Protein AF-A0A349BPJ2-F1 (afdb_monomer_lite)

Secondary structure (DSSP, 8-state):
---------HHHHHHHHHS---SPPPPPSSGGGGGGGGG----------EEEEEEEEE--SS--TTTTT--EEEEEEEEEE---SSS-GGGS-TTTTEEEEEEESS--SS-----EEEEHHHHHHHHHHHTT----S-HHHHGGG-S-EEEEE-TTT--SEEEEEEEETTS-EEEEEEEGGG--

Radius of gyration: 18.86 Å; chains: 1; bounding box: 36×47×58 Å

Foldseek 3Di:
DDDDDDDDDPVQVVVCVVVVDDAFAFDALDPVCVVSCPPGDDDFDFDAWDWDWAWAWAQDPDDDPVRRPWTWTKIKIQFTADCGPVDHRVVADGLLFWAKKFKDQDDPVPDGDTDDIGGSQNQLVVQCVVVVHDDPDDPRVSCVPGRIGIDTGTPVRHDQWMWMWTATRRGHIDIDIDGPVRYD

Sequence (184 aa):
TIYVFLKVPISVLYRLIEKKEKGAFKQPVSEGDVNEVIDAVGFDFISQPVVKADYIRIKPEKVDLLNHKQRDYVIRIREFKSDTLLSNPEDFQNFETLSMVLVDYDFDGKVFDMDQVFWAEDLITVELKRKGVSSNARLEERVKDCEHLEIRIPEDRATDNMMVIFIDKYGNEKKQVIKKKDFR

pLDDT: mean 80.51, std 14.45, range [43.03, 96.0]

Structure (mmCIF, N/CA/C/O backbone):
data_AF-A0A349BPJ2-F1
#
_entry.id   AF-A0A349BPJ2-F1
#
loop_
_atom_site.group_PDB
_atom_site.id
_atom_site.type_symbol
_atom_site.label_atom_id
_atom_site.label_alt_id
_atom_site.label_comp_id
_atom_site.label_asym_id
_atom_site.label_entity_id
_atom_site.label_seq_id
_atom_site.pdbx_PDB_ins_code
_atom_site.Cartn_x
_atom_site.Cartn_y
_atom_site.Cartn_z
_atom_site.occupancy
_atom_site.B_iso_or_equiv
_atom_site.auth_seq_id
_atom_site.auth_comp_id
_atom_site.auth_asym_id
_atom_site.auth_atom_id
_atom_site.pdbx_PDB_model_num
ATOM 1 N N . THR A 1 1 ? 10.557 -31.144 -29.944 1.00 48.66 1 THR A N 1
ATOM 2 C CA . THR A 1 1 ? 10.707 -29.693 -29.717 1.00 48.66 1 THR A CA 1
ATOM 3 C C . THR A 1 1 ? 9.353 -29.043 -29.858 1.00 48.66 1 THR A C 1
ATOM 5 O O . THR A 1 1 ? 8.728 -29.227 -30.894 1.00 48.66 1 THR A O 1
ATOM 8 N N . ILE A 1 2 ? 8.862 -28.380 -28.812 1.00 43.03 2 ILE A N 1
ATOM 9 C CA . ILE A 1 2 ? 7.570 -27.684 -28.844 1.00 43.03 2 ILE A CA 1
ATOM 10 C C . ILE A 1 2 ? 7.850 -26.248 -29.281 1.00 43.03 2 ILE A C 1
ATOM 12 O O . ILE A 1 2 ? 8.611 -25.545 -28.623 1.00 43.03 2 ILE A O 1
ATOM 16 N N . TYR A 1 3 ? 7.269 -25.840 -30.406 1.00 44.09 3 TYR A N 1
ATOM 17 C CA . TYR A 1 3 ? 7.319 -24.462 -30.884 1.00 44.09 3 TYR A CA 1
ATOM 18 C C . TYR A 1 3 ? 6.003 -23.779 -30.523 1.00 44.09 3 TYR A C 1
ATOM 20 O O . TYR A 1 3 ? 4.934 -24.287 -30.858 1.00 44.09 3 TYR A O 1
ATOM 28 N N . VAL A 1 4 ? 6.082 -22.630 -29.856 1.00 51.16 4 VAL A N 1
ATOM 29 C CA . VAL A 1 4 ? 4.926 -21.772 -29.576 1.00 51.16 4 VAL A CA 1
ATOM 30 C C . VAL A 1 4 ? 5.090 -20.497 -30.395 1.00 51.16 4 VAL A C 1
ATOM 32 O O . VAL A 1 4 ? 6.083 -19.789 -30.252 1.00 51.16 4 VAL A O 1
ATOM 35 N N . PHE A 1 5 ? 4.128 -20.215 -31.273 1.00 51.16 5 PHE A N 1
ATOM 36 C CA . PHE A 1 5 ? 4.072 -18.958 -32.017 1.00 51.16 5 PHE A CA 1
ATOM 37 C C . PHE A 1 5 ? 3.240 -17.942 -31.234 1.00 51.16 5 PHE A C 1
ATOM 39 O O . PHE A 1 5 ? 2.028 -18.108 -31.097 1.00 51.16 5 PHE A O 1
ATOM 46 N N . LEU A 1 6 ? 3.883 -16.878 -30.749 1.00 58.28 6 LEU A N 1
ATOM 47 C CA . LEU A 1 6 ? 3.198 -15.759 -30.110 1.00 58.28 6 LEU A CA 1
ATOM 48 C C . LEU A 1 6 ? 2.753 -14.760 -31.187 1.00 58.28 6 LEU A C 1
ATOM 50 O O . LEU A 1 6 ? 3.580 -14.138 -31.854 1.00 58.28 6 LEU A O 1
ATOM 54 N N . LYS A 1 7 ? 1.440 -14.614 -31.384 1.00 66.94 7 LYS A N 1
ATOM 55 C CA . LYS A 1 7 ? 0.881 -13.596 -32.283 1.00 66.94 7 LYS A CA 1
ATOM 56 C C . LYS A 1 7 ? 0.752 -12.276 -31.527 1.00 66.94 7 LYS A C 1
ATOM 58 O O . LYS A 1 7 ? -0.234 -12.065 -30.830 1.00 66.94 7 LYS A O 1
ATOM 63 N N . VAL A 1 8 ? 1.741 -11.399 -31.677 1.00 67.94 8 VAL A N 1
ATOM 64 C CA . VAL A 1 8 ? 1.707 -10.034 -31.130 1.00 67.94 8 VAL A CA 1
ATOM 65 C C . VAL A 1 8 ? 1.274 -9.059 -32.234 1.00 67.94 8 VAL A C 1
ATOM 67 O O . VAL A 1 8 ? 1.841 -9.114 -33.329 1.00 67.94 8 VAL A O 1
ATOM 70 N N . PRO A 1 9 ? 0.283 -8.174 -32.003 1.00 75.50 9 PRO A N 1
ATOM 71 C CA . PRO A 1 9 ? -0.098 -7.153 -32.973 1.00 75.50 9 PRO A CA 1
ATOM 72 C C . PRO A 1 9 ? 1.078 -6.242 -33.341 1.00 75.50 9 PRO A C 1
ATOM 74 O O . PRO A 1 9 ? 1.819 -5.774 -32.479 1.00 75.50 9 PRO A O 1
ATOM 77 N N . ILE A 1 10 ? 1.213 -5.933 -34.629 1.00 69.94 10 ILE A N 1
ATOM 78 C CA . ILE A 1 10 ? 2.303 -5.104 -35.162 1.00 69.94 10 ILE A CA 1
ATOM 79 C C . ILE A 1 10 ? 2.366 -3.704 -34.523 1.00 69.94 10 ILE A C 1
ATOM 81 O O . ILE A 1 10 ? 3.455 -3.178 -34.310 1.00 69.94 10 ILE A O 1
ATOM 85 N N . SER A 1 11 ? 1.224 -3.121 -34.151 1.00 60.03 11 SER A N 1
ATOM 86 C CA . SER A 1 11 ? 1.163 -1.823 -33.462 1.00 60.03 11 SER A CA 1
ATOM 87 C C . SER A 1 11 ? 1.882 -1.822 -32.107 1.00 60.03 11 SER A C 1
ATOM 89 O O . SER A 1 11 ? 2.483 -0.817 -31.735 1.00 60.03 11 SER A O 1
ATOM 91 N N . VAL A 1 12 ? 1.865 -2.952 -31.392 1.00 61.38 12 VAL A N 1
ATOM 92 C CA . VAL A 1 12 ? 2.568 -3.128 -30.112 1.00 61.38 12 VAL A CA 1
ATOM 93 C C . VAL A 1 12 ? 4.077 -3.206 -30.347 1.00 61.38 12 VAL A C 1
ATOM 95 O O . VAL A 1 12 ? 4.846 -2.552 -29.648 1.00 61.38 12 VAL A O 1
ATOM 98 N N . LEU A 1 13 ? 4.503 -3.948 -31.375 1.00 65.88 13 LEU A N 1
ATOM 99 C CA . LEU A 1 13 ? 5.918 -4.081 -31.732 1.00 65.88 13 LEU A CA 1
ATOM 100 C C . LEU A 1 13 ? 6.537 -2.743 -32.150 1.00 65.88 13 LEU A C 1
ATOM 102 O O . LEU A 1 13 ? 7.624 -2.411 -31.683 1.00 65.88 13 LEU A O 1
ATOM 106 N N . TYR A 1 14 ? 5.843 -1.950 -32.973 1.00 65.62 14 TYR A N 1
ATOM 107 C CA . TYR A 1 14 ? 6.337 -0.630 -33.375 1.00 65.62 14 TYR A CA 1
ATOM 108 C C . TYR A 1 14 ? 6.527 0.311 -32.182 1.00 65.62 14 TYR A C 1
ATOM 110 O O . TYR A 1 14 ? 7.583 0.927 -32.067 1.00 65.62 14 TYR A O 1
ATOM 118 N N . ARG A 1 15 ? 5.571 0.352 -31.244 1.00 57.53 15 ARG A N 1
ATOM 119 C CA . ARG A 1 15 ? 5.680 1.191 -30.038 1.00 57.53 15 ARG A CA 1
ATOM 120 C C . ARG A 1 15 ? 6.858 0.801 -29.140 1.00 57.53 15 ARG A C 1
ATOM 122 O O . ARG A 1 15 ? 7.550 1.685 -28.639 1.00 57.53 15 ARG A O 1
ATOM 129 N N . LEU A 1 16 ? 7.105 -0.500 -28.959 1.00 57.56 16 LEU A N 1
ATOM 130 C CA . LEU A 1 16 ? 8.250 -1.002 -28.185 1.00 57.56 16 LEU A CA 1
ATOM 131 C C . LEU A 1 16 ? 9.595 -0.628 -28.830 1.00 57.56 16 LEU A C 1
ATOM 133 O O . LEU A 1 16 ? 10.560 -0.323 -28.133 1.00 57.56 16 LEU A O 1
ATOM 137 N N . ILE A 1 17 ? 9.661 -0.634 -30.163 1.00 66.19 17 ILE A N 1
ATOM 138 C CA . ILE A 1 17 ? 10.868 -0.269 -30.916 1.00 66.19 17 ILE A CA 1
ATOM 139 C C . ILE A 1 17 ? 11.105 1.251 -30.877 1.00 66.19 17 ILE A C 1
ATOM 141 O O . ILE A 1 17 ? 12.247 1.684 -30.723 1.00 66.19 17 ILE A O 1
ATOM 145 N N . GLU A 1 18 ? 10.048 2.061 -30.989 1.00 62.19 18 GLU A N 1
ATOM 146 C CA . GLU A 1 18 ? 10.136 3.528 -31.019 1.00 62.19 18 GLU A CA 1
ATOM 147 C C . GLU A 1 18 ? 10.530 4.141 -29.673 1.00 62.19 18 GLU A C 1
ATOM 149 O O . GLU A 1 18 ? 11.383 5.030 -29.639 1.00 62.19 18 GLU A O 1
ATOM 154 N N . LYS A 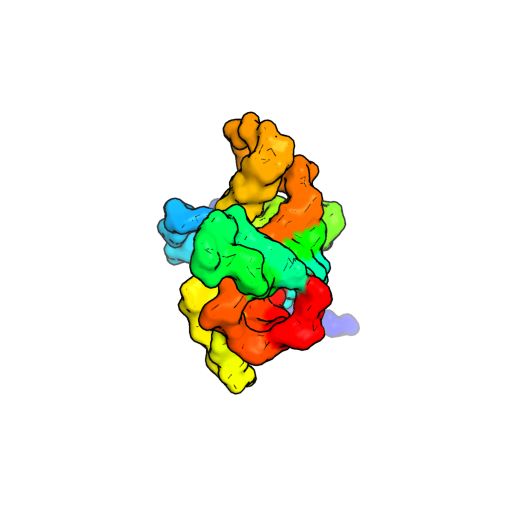1 19 ? 9.961 3.664 -28.558 1.00 55.97 19 LYS A N 1
ATOM 155 C CA . LYS A 1 19 ? 10.217 4.275 -27.244 1.00 55.97 19 LYS A CA 1
ATOM 156 C C . LYS A 1 19 ? 11.587 3.936 -26.647 1.00 55.97 19 LYS A C 1
ATOM 158 O O . LYS A 1 19 ? 11.970 4.562 -25.668 1.00 55.97 19 LYS A O 1
ATOM 163 N N . LYS A 1 20 ? 12.351 2.992 -27.221 1.00 53.16 20 LYS A N 1
ATOM 164 C CA . LYS A 1 20 ? 13.666 2.501 -26.727 1.00 53.16 20 LYS A CA 1
ATOM 165 C C . LYS A 1 20 ? 13.695 2.014 -25.264 1.00 53.16 20 LYS A C 1
ATOM 167 O O . LYS A 1 20 ? 14.744 1.564 -24.803 1.00 53.16 20 LYS A O 1
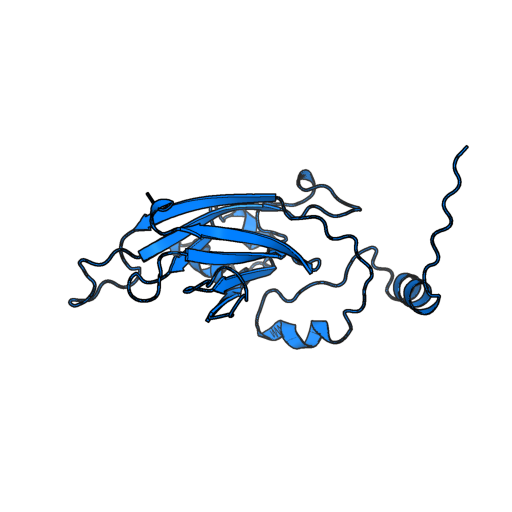ATOM 172 N N . GLU A 1 21 ? 12.576 2.054 -24.552 1.00 52.22 21 GLU A N 1
ATOM 173 C CA . GLU A 1 21 ? 12.407 1.549 -23.196 1.00 52.22 21 GLU A CA 1
ATOM 174 C C . GLU A 1 21 ? 11.956 0.088 -23.248 1.00 52.22 21 GLU A C 1
ATOM 176 O O . GLU A 1 21 ? 10.992 -0.276 -23.920 1.00 52.22 21 GLU A O 1
ATOM 181 N N . LYS A 1 22 ? 12.695 -0.774 -22.549 1.00 47.31 22 LYS A N 1
ATOM 182 C CA . LYS A 1 22 ? 12.346 -2.183 -22.374 1.00 47.31 22 LYS A CA 1
ATOM 183 C C . LYS A 1 22 ? 11.487 -2.294 -21.115 1.00 47.31 22 LYS A C 1
ATOM 185 O O . LYS A 1 22 ? 12.046 -2.354 -20.027 1.00 47.31 22 LYS A O 1
ATOM 190 N N . GLY A 1 23 ? 10.162 -2.294 -21.240 1.00 51.62 23 GLY A N 1
ATOM 191 C CA . GLY A 1 23 ? 9.276 -2.553 -20.099 1.00 51.62 23 GLY A CA 1
ATOM 192 C C . GLY A 1 23 ? 7.895 -1.913 -20.204 1.00 51.62 23 GLY A C 1
ATOM 193 O O . GLY A 1 23 ? 7.643 -1.100 -21.092 1.00 51.62 23 GLY A O 1
ATOM 194 N N . ALA A 1 24 ? 7.004 -2.318 -19.296 1.00 53.56 24 ALA A N 1
ATOM 195 C CA . ALA A 1 24 ? 5.682 -1.730 -19.121 1.00 53.56 24 ALA A CA 1
ATOM 196 C C . ALA A 1 24 ? 5.759 -0.237 -18.767 1.00 53.56 24 ALA A C 1
ATOM 198 O O . ALA A 1 24 ? 6.679 0.210 -18.078 1.00 53.56 24 ALA A O 1
ATOM 199 N N . PHE A 1 25 ? 4.787 0.531 -19.265 1.00 61.00 25 PHE A N 1
ATOM 200 C CA . PHE A 1 25 ? 4.678 1.967 -19.009 1.00 61.00 25 PHE A CA 1
ATOM 201 C C . PHE A 1 25 ? 4.458 2.254 -17.526 1.00 61.00 25 PHE A C 1
ATOM 203 O O . PHE A 1 25 ? 3.721 1.529 -16.857 1.00 61.00 25 PHE A O 1
ATOM 210 N N . LYS A 1 26 ? 5.103 3.317 -17.029 1.00 62.56 26 LYS A N 1
ATOM 211 C CA . LYS A 1 26 ? 5.116 3.635 -15.603 1.00 62.56 26 LYS A CA 1
ATOM 212 C C . LYS A 1 26 ? 3.746 4.122 -15.121 1.00 62.56 26 LYS A C 1
ATOM 214 O O . LYS A 1 26 ? 3.173 5.033 -15.707 1.00 62.56 26 LYS A O 1
ATOM 219 N N . GLN A 1 27 ? 3.246 3.522 -14.048 1.00 71.00 27 GLN A N 1
ATOM 220 C CA . GLN A 1 27 ? 2.077 3.986 -13.307 1.00 71.00 27 GLN A CA 1
ATOM 221 C C . GLN A 1 27 ? 2.415 5.265 -12.532 1.00 71.00 27 GLN A C 1
ATOM 223 O O . GLN A 1 27 ? 3.559 5.416 -12.080 1.00 71.00 27 GLN A O 1
ATOM 228 N N . PRO A 1 28 ? 1.434 6.164 -12.345 1.00 76.12 28 PRO A N 1
ATOM 229 C CA . PRO A 1 28 ? 1.654 7.422 -11.653 1.00 76.12 28 PRO A CA 1
ATOM 230 C C . PRO A 1 28 ? 1.980 7.142 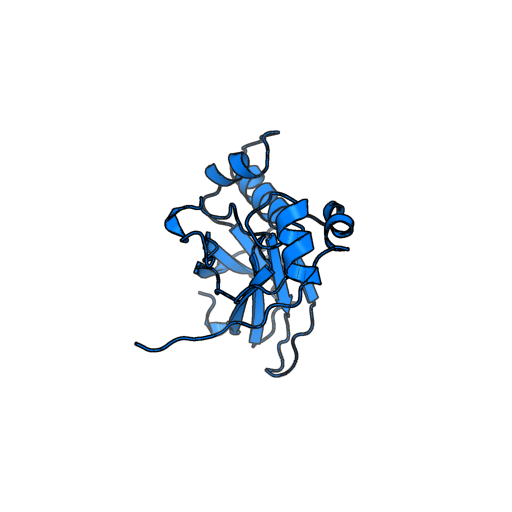-10.188 1.00 76.12 28 PRO A C 1
ATOM 232 O O . PRO A 1 28 ? 1.458 6.201 -9.587 1.00 76.12 28 PRO A O 1
ATOM 235 N N . VAL A 1 29 ? 2.863 7.944 -9.604 1.00 77.00 29 VAL A N 1
ATOM 236 C CA . VAL A 1 29 ? 3.241 7.810 -8.187 1.00 77.00 29 VAL A CA 1
ATOM 237 C C . VAL A 1 29 ? 2.773 8.983 -7.337 1.00 77.00 29 VAL A C 1
ATOM 239 O O . VAL A 1 29 ? 2.906 8.936 -6.114 1.00 77.00 29 VAL A O 1
ATOM 242 N N . SER A 1 30 ? 2.183 9.986 -7.988 1.00 79.81 30 SER A N 1
ATOM 243 C CA . SER A 1 30 ? 1.524 11.145 -7.403 1.00 79.81 30 SER A CA 1
ATOM 244 C C . SER A 1 30 ? 0.301 11.554 -8.243 1.00 79.81 30 SER A C 1
ATOM 246 O O . SER A 1 30 ? 0.170 11.174 -9.410 1.00 79.81 30 SER A O 1
ATOM 248 N N . GLU A 1 31 ? -0.587 12.375 -7.674 1.00 75.50 31 GLU A N 1
ATOM 249 C CA . GLU A 1 31 ? -1.760 12.922 -8.379 1.00 75.50 31 GLU A CA 1
ATOM 250 C C . GLU A 1 31 ? -1.376 13.824 -9.572 1.00 75.50 31 GLU A C 1
ATOM 252 O O . GLU A 1 31 ? -2.098 13.894 -10.567 1.00 75.50 31 GLU A O 1
ATOM 257 N N . GLY A 1 32 ? -0.216 14.487 -9.516 1.00 73.81 32 GLY A N 1
ATOM 258 C CA . GLY A 1 32 ? 0.276 15.335 -10.607 1.00 73.81 32 GLY A CA 1
ATOM 259 C C . GLY A 1 32 ? 0.675 14.553 -11.864 1.00 73.81 32 GLY A C 1
ATOM 260 O O . GLY A 1 32 ? 0.634 15.104 -12.966 1.00 73.81 32 GLY A O 1
ATOM 261 N N . ASP A 1 33 ? 0.984 13.264 -11.711 1.00 71.62 33 ASP A N 1
ATOM 262 C CA . ASP A 1 33 ? 1.509 12.403 -12.778 1.00 71.62 33 ASP A CA 1
ATOM 263 C C . ASP A 1 33 ? 0.399 11.711 -13.587 1.00 71.62 33 ASP A C 1
ATOM 265 O O . ASP A 1 33 ? 0.672 10.948 -14.512 1.00 71.62 33 ASP A O 1
ATOM 269 N N . VAL A 1 34 ? -0.878 11.973 -13.280 1.00 63.84 34 VAL A N 1
ATOM 270 C CA . VAL A 1 34 ? -2.030 11.310 -13.927 1.00 63.84 34 VAL A CA 1
ATOM 271 C C . VAL A 1 34 ? -2.028 11.497 -15.451 1.00 63.84 34 VAL A C 1
ATOM 273 O O . VAL A 1 34 ? -2.433 10.601 -16.193 1.00 63.84 34 VAL A O 1
ATOM 276 N N . ASN A 1 35 ? -1.519 12.629 -15.944 1.00 59.97 35 ASN A N 1
ATOM 277 C CA . ASN A 1 35 ? -1.445 12.907 -17.380 1.00 59.97 35 ASN A CA 1
ATOM 278 C C . ASN A 1 35 ? -0.389 12.065 -18.120 1.00 59.97 35 ASN A C 1
ATOM 280 O O . ASN A 1 35 ? -0.472 11.941 -19.342 1.00 59.97 35 ASN A O 1
ATOM 284 N N . GLU A 1 36 ? 0.568 11.450 -17.416 1.00 61.53 36 GLU A N 1
ATOM 285 C CA . GLU A 1 36 ? 1.573 10.566 -18.026 1.00 61.53 36 GLU A CA 1
ATOM 286 C C . GLU A 1 36 ? 0.976 9.209 -18.469 1.00 61.53 36 GLU A C 1
ATOM 288 O O . GLU A 1 36 ? 1.571 8.495 -19.276 1.00 61.53 36 GLU A O 1
ATOM 293 N N . VAL A 1 37 ? -0.241 8.876 -18.013 1.00 54.56 37 VAL A N 1
ATOM 294 C CA . VAL A 1 37 ? -0.904 7.568 -18.204 1.00 54.56 37 VAL A CA 1
ATOM 295 C C . VAL A 1 37 ? -1.705 7.462 -19.514 1.00 54.56 37 VAL A C 1
ATOM 297 O O . VAL A 1 37 ? -2.101 6.363 -19.905 1.00 54.56 37 VAL A O 1
ATOM 300 N N . ILE A 1 38 ? -1.914 8.566 -20.250 1.00 50.09 38 ILE A N 1
ATOM 301 C CA . ILE A 1 38 ? -2.742 8.621 -21.484 1.00 50.09 38 ILE A CA 1
ATOM 302 C C . ILE A 1 38 ? -2.294 7.613 -22.570 1.00 50.09 38 ILE A C 1
ATOM 304 O O . ILE A 1 38 ? -3.088 7.212 -23.421 1.00 50.09 38 ILE A O 1
ATOM 308 N N . ASP A 1 39 ? -1.048 7.144 -22.506 1.00 48.38 39 ASP A N 1
ATOM 309 C CA . ASP A 1 39 ? -0.421 6.247 -23.481 1.00 48.38 39 ASP A CA 1
ATOM 310 C C . ASP A 1 39 ? -0.370 4.756 -23.072 1.00 48.38 39 ASP A C 1
ATOM 312 O O . ASP A 1 39 ? 0.193 3.934 -23.810 1.00 48.38 39 ASP A O 1
ATOM 316 N N . ALA A 1 40 ? -0.934 4.381 -21.918 1.00 49.88 40 ALA A N 1
ATOM 317 C CA . ALA A 1 40 ? -0.794 3.054 -21.314 1.00 49.88 40 ALA A CA 1
ATOM 318 C C . ALA A 1 40 ? -1.645 1.972 -22.014 1.00 49.88 40 ALA A C 1
ATOM 320 O O . ALA A 1 40 ? -2.682 1.534 -21.525 1.00 49.88 40 ALA A O 1
ATOM 321 N N . VAL A 1 41 ? -1.184 1.495 -23.173 1.00 45.59 41 VAL A N 1
ATOM 322 C CA . VAL A 1 41 ? -1.649 0.230 -23.764 1.00 45.59 41 VAL A CA 1
ATOM 323 C C . VAL A 1 41 ? -0.439 -0.682 -23.932 1.00 45.59 41 VAL A C 1
ATOM 325 O O . VAL A 1 41 ? 0.320 -0.555 -24.893 1.00 45.59 41 VAL A O 1
ATOM 328 N N . GLY A 1 42 ? -0.244 -1.579 -22.967 1.00 48.78 42 GLY A N 1
ATOM 329 C CA . GLY A 1 42 ? 0.810 -2.590 -22.957 1.00 48.78 42 GLY A CA 1
ATOM 330 C C . GLY A 1 42 ? 0.224 -3.959 -22.630 1.00 48.78 42 GLY A C 1
ATOM 331 O O . GLY A 1 42 ? -0.652 -4.079 -21.780 1.00 48.78 42 GLY A O 1
ATOM 332 N N . PHE A 1 43 ? 0.678 -4.989 -23.340 1.00 49.97 43 PHE A N 1
ATOM 333 C CA . PHE A 1 43 ? 0.461 -6.375 -22.942 1.00 49.97 43 PHE A CA 1
ATOM 334 C C . PHE A 1 43 ? 1.606 -6.731 -22.002 1.00 49.97 43 PHE A C 1
ATOM 336 O O . PHE A 1 43 ? 2.708 -7.004 -22.478 1.00 49.97 43 PHE A O 1
ATOM 343 N N . ASP A 1 44 ? 1.365 -6.657 -20.697 1.00 49.72 44 ASP A N 1
ATOM 344 C CA . ASP A 1 44 ? 2.294 -7.196 -19.712 1.00 49.72 44 ASP A CA 1
ATOM 345 C C . ASP A 1 44 ? 1.657 -8.390 -19.009 1.00 49.72 44 ASP A C 1
ATOM 347 O O . ASP A 1 44 ? 0.444 -8.433 -18.773 1.00 49.72 44 ASP A O 1
ATOM 351 N N . PHE A 1 45 ? 2.471 -9.403 -18.742 1.00 55.75 45 PHE A N 1
ATOM 352 C CA . PHE A 1 45 ? 2.024 -10.536 -17.952 1.00 55.75 45 PHE A CA 1
ATOM 353 C C . PHE A 1 45 ? 1.994 -10.079 -16.496 1.00 55.75 45 PHE A C 1
ATOM 355 O O . PHE A 1 45 ? 3.010 -9.643 -15.967 1.00 55.75 45 PHE A O 1
ATOM 362 N N . ILE A 1 46 ? 0.821 -10.165 -15.868 1.00 63.22 46 ILE A N 1
ATOM 363 C CA . ILE A 1 46 ? 0.624 -9.681 -14.500 1.00 63.22 46 ILE A CA 1
ATOM 364 C C . ILE A 1 46 ? 1.427 -10.565 -13.540 1.00 63.22 46 ILE A C 1
ATOM 366 O O . ILE A 1 46 ? 1.077 -11.730 -13.327 1.00 63.22 46 ILE A O 1
ATOM 370 N N . SER A 1 47 ? 2.462 -9.994 -12.935 1.00 76.75 47 SER A N 1
ATOM 371 C CA . SER A 1 47 ? 3.286 -10.633 -11.909 1.00 76.75 47 SER A CA 1
ATOM 372 C C . SER A 1 47 ? 3.065 -9.924 -10.580 1.00 76.75 47 SER A C 1
ATOM 374 O O . SER A 1 47 ? 3.353 -8.743 -10.434 1.00 76.75 47 SER A O 1
ATOM 376 N N . GLN A 1 48 ? 2.497 -10.622 -9.595 1.00 87.12 48 GLN A N 1
ATOM 377 C CA . GLN A 1 48 ? 2.117 -9.976 -8.337 1.00 87.12 48 GLN A CA 1
ATOM 378 C C . GLN A 1 48 ? 3.357 -9.504 -7.562 1.00 87.12 48 GLN A C 1
ATOM 380 O O . GLN A 1 48 ? 4.240 -10.322 -7.294 1.00 87.12 48 GLN A O 1
ATOM 385 N N . PRO A 1 49 ? 3.404 -8.238 -7.110 1.00 91.12 49 PRO A N 1
ATOM 386 C CA . PRO A 1 49 ? 4.526 -7.749 -6.325 1.00 91.12 49 PRO A CA 1
ATOM 387 C C . PRO A 1 49 ? 4.658 -8.500 -4.993 1.00 91.12 49 PRO A C 1
ATOM 389 O O . PRO A 1 49 ? 3.683 -8.939 -4.364 1.00 91.12 49 PRO A O 1
ATOM 392 N N . VAL A 1 50 ? 5.891 -8.602 -4.507 1.00 92.88 50 VAL A N 1
ATOM 393 C CA . VAL A 1 50 ? 6.187 -9.133 -3.180 1.00 92.88 50 VAL A CA 1
ATOM 394 C C . VAL A 1 50 ? 5.832 -8.072 -2.149 1.00 92.88 50 VAL A C 1
ATOM 396 O O . VAL A 1 50 ? 6.466 -7.026 -2.067 1.00 92.88 50 VAL A O 1
ATOM 399 N N . VAL A 1 51 ? 4.817 -8.369 -1.337 1.00 94.69 51 VAL A N 1
ATOM 400 C CA . VAL A 1 51 ? 4.331 -7.485 -0.269 1.00 94.69 51 VAL A CA 1
ATOM 401 C C . VAL A 1 51 ? 4.344 -8.225 1.057 1.00 94.69 51 VAL A C 1
ATOM 403 O O . VAL A 1 51 ? 3.707 -9.279 1.166 1.00 94.69 51 VAL A O 1
ATOM 406 N N . LYS A 1 52 ? 5.028 -7.653 2.052 1.00 94.75 52 LYS A N 1
ATOM 407 C CA . LYS A 1 52 ? 4.984 -8.063 3.462 1.00 94.75 52 LYS A CA 1
ATOM 408 C C . LYS A 1 52 ? 4.434 -6.910 4.290 1.00 94.75 52 LYS A C 1
ATOM 410 O O . LYS A 1 52 ? 5.036 -5.837 4.325 1.00 94.75 52 LYS A O 1
ATOM 415 N N . ALA A 1 53 ? 3.317 -7.145 4.969 1.00 94.31 53 ALA A N 1
ATOM 416 C CA . ALA A 1 53 ? 2.669 -6.157 5.818 1.00 94.31 53 ALA A CA 1
ATOM 417 C C . ALA A 1 53 ? 2.278 -6.761 7.171 1.00 94.31 53 ALA A C 1
ATOM 419 O O . ALA A 1 53 ? 1.924 -7.938 7.245 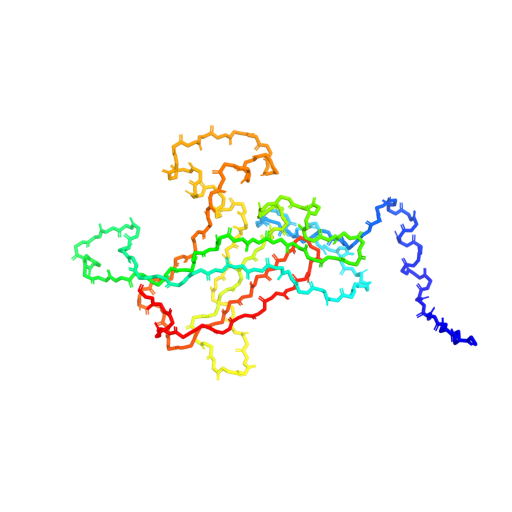1.00 94.31 53 ALA A O 1
ATOM 420 N N . ASP A 1 54 ? 2.329 -5.940 8.217 1.00 94.19 54 ASP A N 1
ATOM 421 C CA . ASP A 1 54 ? 1.713 -6.234 9.506 1.00 94.19 54 ASP A CA 1
ATOM 422 C C . ASP A 1 54 ? 0.440 -5.419 9.689 1.00 94.19 54 ASP A C 1
ATOM 424 O O . ASP A 1 54 ? 0.306 -4.306 9.178 1.00 94.19 54 ASP A O 1
ATOM 428 N N . TYR A 1 55 ? -0.443 -5.939 10.530 1.00 93.19 55 TYR A N 1
ATOM 429 C CA . TYR A 1 55 ? -1.709 -5.316 10.874 1.00 93.19 55 TYR A CA 1
ATOM 430 C C . TYR A 1 55 ? -1.717 -5.044 12.375 1.00 93.19 55 TYR A C 1
ATOM 432 O O . TYR A 1 55 ? -1.680 -5.977 13.181 1.00 93.19 55 TYR A O 1
ATOM 440 N N . ILE A 1 56 ? -1.714 -3.766 12.755 1.00 93.12 56 ILE A N 1
ATOM 441 C CA . ILE A 1 56 ? -1.595 -3.336 14.154 1.00 93.12 56 ILE A CA 1
ATOM 442 C C . ILE A 1 56 ? -2.655 -2.302 14.526 1.00 93.12 56 ILE A C 1
ATOM 444 O O . ILE A 1 56 ? -3.102 -1.527 13.680 1.00 93.12 56 ILE A O 1
ATOM 448 N N . ARG A 1 57 ? -3.022 -2.246 15.809 1.00 90.88 57 ARG A N 1
ATOM 449 C CA . ARG A 1 57 ? -3.909 -1.206 16.354 1.00 90.88 57 ARG A CA 1
ATOM 450 C C . ARG A 1 57 ? -3.138 -0.174 17.167 1.00 90.88 57 ARG A C 1
ATOM 452 O O . ARG A 1 57 ? -2.709 -0.438 18.296 1.00 90.88 57 ARG A O 1
ATOM 459 N N . ILE A 1 58 ? -3.021 1.040 16.639 1.00 89.19 58 ILE A N 1
ATOM 460 C CA . ILE A 1 58 ? -2.309 2.139 17.308 1.00 89.19 58 ILE A CA 1
ATOM 461 C C . ILE A 1 58 ? -3.218 3.338 17.557 1.00 89.19 58 ILE A C 1
ATOM 463 O O . ILE A 1 58 ? -4.341 3.405 17.073 1.00 89.19 58 ILE A O 1
ATOM 467 N N . LYS A 1 59 ? -2.757 4.272 18.393 1.00 85.50 59 LYS A N 1
ATOM 468 C CA . LYS A 1 59 ? -3.512 5.499 18.662 1.00 85.50 59 LYS A CA 1
ATOM 469 C C . LYS A 1 59 ? -3.609 6.361 17.392 1.00 85.50 59 LYS A C 1
ATOM 471 O O . LYS A 1 59 ? -2.658 6.339 16.597 1.00 85.50 59 LYS A O 1
ATOM 476 N N . PRO A 1 60 ? -4.693 7.146 17.254 1.00 82.06 60 PRO A N 1
ATOM 477 C CA . PRO A 1 60 ? -4.836 8.108 16.177 1.00 82.06 60 PRO A CA 1
ATOM 478 C C . PRO A 1 60 ? -3.634 9.038 16.075 1.00 82.06 60 PRO A C 1
ATOM 480 O O . PRO A 1 60 ? -3.035 9.404 17.088 1.00 82.06 60 PRO A O 1
ATOM 483 N N . GLU A 1 61 ? -3.279 9.418 14.849 1.00 75.88 61 GLU A N 1
ATOM 484 C CA . GLU A 1 61 ? -2.146 10.320 14.602 1.00 75.88 61 GLU A CA 1
ATOM 485 C C . GLU A 1 61 ? -2.379 11.698 15.239 1.00 75.88 61 GLU A C 1
ATOM 487 O O . GLU A 1 61 ? -1.486 12.265 15.868 1.00 75.88 61 GLU A O 1
ATOM 492 N N . LYS A 1 62 ? -3.611 12.208 15.137 1.00 77.94 62 LYS A N 1
ATOM 493 C CA . LYS A 1 62 ? -4.054 13.442 15.787 1.00 77.94 62 LYS A CA 1
ATOM 494 C C . LYS A 1 62 ? -5.034 13.095 16.895 1.00 77.94 62 LYS A C 1
ATOM 496 O O . LYS A 1 62 ? -6.204 12.820 16.634 1.00 77.94 62 LYS A O 1
ATOM 501 N N . VAL A 1 63 ? -4.540 13.092 18.129 1.00 77.00 63 VAL A N 1
ATOM 502 C CA . VAL A 1 63 ? -5.368 12.845 19.310 1.00 77.00 63 VAL A CA 1
ATOM 503 C C . VAL A 1 63 ? -6.086 14.133 19.712 1.00 77.00 63 VAL A C 1
ATOM 505 O O . VAL A 1 63 ? -5.449 15.137 20.012 1.00 77.00 63 VAL A O 1
ATOM 508 N N . ASP A 1 64 ? -7.408 14.071 19.744 1.00 77.31 64 ASP A N 1
ATOM 509 C CA . ASP A 1 64 ? -8.334 15.084 20.230 1.00 77.31 64 ASP A CA 1
ATOM 510 C C . ASP A 1 64 ? -9.168 14.516 21.399 1.00 77.31 64 ASP A C 1
ATOM 512 O O . ASP A 1 64 ? -9.208 13.306 21.657 1.00 77.31 64 ASP A O 1
ATOM 516 N N . LEU A 1 65 ? -9.871 15.389 22.118 1.00 73.69 65 LEU A N 1
ATOM 517 C CA . LEU A 1 65 ? -10.705 15.056 23.275 1.00 73.69 65 LEU A CA 1
ATOM 518 C C . LEU A 1 65 ? -11.764 13.989 22.951 1.00 73.69 65 LEU A C 1
ATOM 520 O O . LEU A 1 65 ? -12.135 13.212 23.830 1.00 73.69 65 LEU A O 1
ATOM 524 N N . LEU A 1 66 ? -12.218 13.905 21.699 1.00 73.38 66 LEU A N 1
ATOM 525 C CA . LEU A 1 66 ? -13.251 12.962 21.260 1.00 73.38 66 LEU A CA 1
ATOM 526 C C . LEU A 1 66 ? -12.700 11.596 20.815 1.00 73.38 66 LEU A C 1
ATOM 528 O O . LEU A 1 66 ? -13.401 10.597 20.949 1.00 73.38 66 LEU A O 1
ATOM 532 N N . ASN A 1 67 ? -11.448 11.520 20.348 1.00 73.56 67 ASN A N 1
ATOM 533 C CA . ASN A 1 67 ? -10.870 10.297 19.769 1.00 73.56 67 ASN A CA 1
ATOM 534 C C . ASN A 1 67 ? -9.769 9.654 20.639 1.00 73.56 67 ASN A C 1
ATOM 536 O O . ASN A 1 67 ? -9.211 8.624 20.274 1.00 73.56 67 ASN A O 1
ATOM 540 N N . HIS A 1 68 ? -9.484 10.201 21.826 1.00 72.50 68 HIS A N 1
ATOM 541 C CA . HIS A 1 68 ? -8.430 9.711 22.727 1.00 72.50 68 HIS A CA 1
ATOM 542 C C . HIS A 1 68 ? -8.545 8.232 23.147 1.00 72.50 68 HIS A C 1
ATOM 544 O O . HIS A 1 68 ? -7.555 7.643 23.590 1.00 72.50 68 HIS A O 1
ATOM 550 N N . LYS A 1 69 ? -9.742 7.636 23.041 1.00 76.00 69 LYS A N 1
ATOM 551 C CA . LYS A 1 69 ? -9.997 6.208 23.311 1.00 76.00 69 LYS A CA 1
ATOM 552 C C . LYS A 1 69 ? -9.997 5.334 22.059 1.00 76.00 69 LYS A C 1
ATOM 554 O O . LYS A 1 69 ? -9.952 4.115 22.208 1.00 76.00 69 LYS A O 1
ATOM 559 N N . GLN A 1 70 ? -10.068 5.935 20.875 1.00 83.56 70 GLN A N 1
ATOM 560 C CA . GLN A 1 70 ? -10.097 5.202 19.617 1.00 83.56 70 GLN A CA 1
ATOM 561 C C . GLN A 1 70 ? -8.715 4.630 19.298 1.00 83.56 70 GLN A C 1
ATOM 563 O O . GLN A 1 70 ? -7.686 5.100 19.802 1.00 83.56 70 GLN A O 1
ATOM 568 N N . ARG A 1 71 ? -8.694 3.579 18.482 1.00 84.75 71 ARG A N 1
ATOM 569 C CA . ARG A 1 71 ? -7.469 3.004 17.926 1.00 84.75 71 ARG A CA 1
ATOM 570 C C . ARG A 1 71 ? -7.643 2.726 16.448 1.00 84.75 71 ARG A C 1
ATOM 572 O O . ARG A 1 71 ? -8.395 1.817 16.086 1.00 84.75 71 ARG A O 1
ATOM 579 N N . ASP A 1 72 ? -6.863 3.444 15.657 1.00 90.19 72 ASP A N 1
ATOM 580 C CA . ASP A 1 72 ? -6.782 3.288 14.215 1.00 90.19 72 ASP A CA 1
ATOM 581 C C . ASP A 1 72 ? -6.235 1.906 13.855 1.00 90.19 72 ASP A C 1
ATOM 583 O O . ASP A 1 72 ? -5.334 1.358 14.510 1.00 90.19 72 ASP A O 1
ATOM 587 N N . TYR A 1 73 ? -6.787 1.362 12.779 1.00 91.50 73 TYR A N 1
ATOM 588 C CA . TYR A 1 73 ? -6.305 0.158 12.129 1.00 91.50 73 TYR A CA 1
ATOM 589 C C . TYR A 1 73 ? -5.171 0.559 11.197 1.00 91.50 73 TYR A C 1
ATOM 591 O O . TYR A 1 73 ? -5.360 1.354 10.279 1.00 91.50 73 TYR A O 1
ATOM 599 N N . VAL A 1 74 ? -3.971 0.048 11.451 1.00 93.12 74 VAL A N 1
ATOM 600 C CA . VAL A 1 74 ? -2.782 0.450 10.703 1.00 93.12 74 VAL A CA 1
ATOM 601 C C . VAL A 1 74 ? -2.190 -0.736 9.976 1.00 93.12 74 VAL A C 1
ATOM 603 O O . VAL A 1 74 ? -1.826 -1.746 10.581 1.00 93.12 74 VAL A O 1
ATOM 606 N N . ILE A 1 75 ? -2.100 -0.585 8.659 1.00 94.56 75 ILE A N 1
ATOM 607 C CA . ILE A 1 75 ? -1.426 -1.515 7.766 1.00 94.56 75 ILE A CA 1
ATOM 608 C C . ILE A 1 75 ? 0.004 -1.012 7.624 1.00 94.56 75 ILE A C 1
ATOM 610 O O . ILE A 1 75 ? 0.262 0.013 6.992 1.00 94.56 75 ILE A O 1
ATOM 614 N N . ARG A 1 76 ? 0.938 -1.721 8.254 1.00 94.81 76 ARG A N 1
ATOM 615 C CA . ARG A 1 76 ? 2.362 -1.408 8.196 1.00 94.81 76 ARG A CA 1
ATOM 616 C C . ARG A 1 76 ? 3.022 -2.252 7.122 1.00 94.81 76 ARG A C 1
ATOM 618 O O . ARG A 1 76 ? 3.269 -3.436 7.331 1.00 94.81 76 ARG A O 1
ATOM 625 N N . ILE A 1 77 ? 3.355 -1.643 5.996 1.00 96.00 77 ILE A N 1
ATOM 626 C CA . ILE A 1 77 ? 4.087 -2.292 4.912 1.00 96.00 77 ILE A CA 1
ATOM 627 C C . ILE A 1 77 ? 5.568 -2.325 5.298 1.00 96.00 77 ILE A C 1
ATOM 629 O O . ILE A 1 77 ? 6.197 -1.278 5.432 1.00 96.00 77 ILE A O 1
ATOM 633 N N . ARG A 1 78 ? 6.122 -3.524 5.497 1.00 94.06 78 ARG A N 1
ATOM 634 C CA . ARG A 1 78 ? 7.553 -3.733 5.771 1.00 94.06 78 ARG A CA 1
ATOM 635 C C . ARG A 1 78 ? 8.362 -3.888 4.500 1.00 94.06 78 ARG A C 1
ATOM 637 O O . ARG A 1 78 ? 9.495 -3.433 4.434 1.00 94.06 78 ARG A O 1
ATOM 644 N N . GLU A 1 79 ? 7.800 -4.585 3.519 1.00 94.44 79 GLU A N 1
ATOM 645 C CA . GLU A 1 79 ? 8.480 -4.837 2.257 1.00 94.44 79 GLU A CA 1
ATOM 646 C C . GLU A 1 79 ? 7.504 -4.724 1.093 1.00 94.44 79 GLU A C 1
ATOM 648 O O . GLU A 1 79 ? 6.422 -5.316 1.141 1.00 94.44 79 GLU A O 1
ATOM 653 N N . PHE A 1 80 ? 7.900 -3.981 0.063 1.00 95.12 80 PHE A N 1
ATOM 654 C CA . PHE A 1 80 ? 7.227 -3.917 -1.227 1.00 95.12 80 PHE A CA 1
ATOM 655 C C . PHE A 1 80 ? 8.263 -3.922 -2.349 1.00 95.12 80 PHE A C 1
ATOM 657 O O . PHE A 1 80 ? 9.084 -3.005 -2.427 1.00 95.12 80 PHE A O 1
ATOM 664 N N . LYS A 1 81 ? 8.213 -4.928 -3.222 1.00 92.81 81 LYS A N 1
ATOM 665 C CA . LYS A 1 81 ? 9.088 -5.046 -4.394 1.00 92.81 81 LYS A CA 1
ATOM 666 C C . LYS A 1 81 ? 8.318 -5.626 -5.572 1.00 92.81 81 LYS A C 1
ATOM 668 O O . LYS A 1 81 ? 7.678 -6.668 -5.424 1.00 92.81 81 LYS A O 1
ATOM 673 N N . SER A 1 82 ? 8.401 -4.979 -6.729 1.00 88.19 82 SER A N 1
ATOM 674 C CA . SER A 1 82 ? 7.886 -5.529 -7.982 1.00 88.19 82 SER A CA 1
ATOM 675 C C . SER A 1 82 ? 8.555 -6.841 -8.344 1.00 88.19 82 SER A C 1
ATOM 677 O O . SER A 1 82 ? 9.765 -6.992 -8.205 1.00 88.19 82 SER A O 1
ATOM 679 N N . ASP A 1 83 ? 7.752 -7.758 -8.858 1.00 84.69 83 ASP A N 1
ATOM 680 C CA . ASP A 1 83 ? 8.219 -8.926 -9.586 1.00 84.69 83 ASP A CA 1
ATOM 681 C C . ASP A 1 83 ? 7.800 -8.708 -11.037 1.00 84.69 83 ASP A C 1
ATOM 683 O O . ASP A 1 83 ? 6.614 -8.541 -11.306 1.00 84.69 83 ASP A O 1
ATOM 687 N N . THR A 1 84 ? 8.746 -8.603 -11.964 1.00 78.69 84 THR A N 1
ATOM 688 C CA . THR A 1 84 ? 8.447 -8.337 -13.380 1.00 78.69 84 THR A CA 1
ATOM 689 C C . THR A 1 84 ? 9.042 -9.446 -14.233 1.00 78.69 84 THR A C 1
ATOM 691 O O . THR A 1 84 ? 9.962 -10.139 -13.817 1.00 78.69 84 THR A O 1
ATOM 694 N N . LEU A 1 85 ? 8.580 -9.602 -15.474 1.00 70.81 85 LEU A N 1
ATOM 695 C CA . LEU A 1 85 ? 9.135 -10.630 -16.364 1.00 70.81 85 LEU A CA 1
ATOM 696 C C . LEU A 1 85 ? 10.642 -10.499 -16.623 1.00 70.81 85 LEU A C 1
ATOM 698 O O . LEU A 1 85 ? 11.299 -11.490 -16.939 1.00 70.81 85 LEU A O 1
ATOM 702 N N . LEU A 1 86 ? 11.162 -9.270 -16.583 1.00 69.88 86 LEU A N 1
ATOM 703 C CA . LEU A 1 86 ? 12.544 -8.959 -16.949 1.00 69.88 86 LEU A CA 1
ATOM 704 C C . LEU A 1 86 ? 13.466 -8.794 -15.739 1.00 69.88 86 LEU A C 1
ATOM 706 O O . LEU A 1 86 ? 14.677 -8.943 -15.897 1.00 69.88 86 LEU A O 1
ATOM 710 N N . SER A 1 87 ? 12.900 -8.496 -14.571 1.00 76.75 87 SER A N 1
ATOM 711 C CA . SER A 1 87 ? 13.636 -8.168 -13.352 1.00 76.75 87 SER A CA 1
ATOM 712 C C . SER A 1 87 ? 12.984 -8.826 -12.147 1.00 76.75 87 SER A C 1
ATOM 714 O O . SER A 1 87 ? 11.764 -8.750 -11.979 1.00 76.75 87 SER A O 1
ATOM 716 N N . ASN A 1 88 ? 13.812 -9.411 -11.287 1.00 81.19 88 ASN A N 1
ATOM 717 C CA . ASN A 1 88 ? 13.367 -10.049 -10.057 1.00 81.19 88 ASN A CA 1
ATOM 718 C C . ASN A 1 88 ? 13.193 -9.007 -8.940 1.00 81.19 88 ASN A C 1
ATOM 720 O O . ASN A 1 88 ? 13.826 -7.950 -8.971 1.00 81.19 88 ASN A O 1
ATOM 724 N N . PRO A 1 89 ? 12.436 -9.327 -7.876 1.00 81.88 89 PRO A N 1
ATOM 725 C CA . PRO A 1 89 ? 12.298 -8.450 -6.712 1.00 81.88 89 PRO A CA 1
ATOM 726 C C . PRO A 1 89 ? 13.627 -8.027 -6.071 1.00 81.88 89 PRO A C 1
ATOM 728 O O . PRO A 1 89 ? 13.717 -6.943 -5.503 1.00 81.88 89 PRO A O 1
ATOM 731 N N . GLU A 1 90 ? 14.661 -8.868 -6.145 1.00 84.62 90 GLU A N 1
ATOM 732 C CA . GLU A 1 90 ? 15.990 -8.585 -5.582 1.00 84.62 90 GLU A CA 1
ATOM 733 C C . GLU A 1 90 ? 16.735 -7.457 -6.309 1.00 84.62 90 GLU A C 1
ATOM 735 O O . GLU A 1 90 ? 17.614 -6.836 -5.713 1.00 84.62 90 GLU A O 1
ATOM 740 N N . ASP A 1 91 ? 16.349 -7.157 -7.552 1.00 84.75 91 ASP A N 1
ATOM 741 C CA . ASP A 1 91 ? 16.944 -6.085 -8.353 1.00 84.75 91 ASP A CA 1
ATOM 742 C C . ASP A 1 91 ? 16.467 -4.692 -7.903 1.00 84.75 91 ASP A C 1
ATOM 744 O O . ASP A 1 91 ? 17.076 -3.681 -8.256 1.00 84.75 91 ASP A O 1
ATOM 748 N N . PHE A 1 92 ? 15.389 -4.634 -7.113 1.00 86.38 92 PHE A N 1
ATOM 749 C CA . PHE A 1 92 ? 14.760 -3.398 -6.664 1.00 86.38 92 PHE A CA 1
ATOM 750 C C . PHE A 1 92 ? 15.018 -3.121 -5.185 1.00 86.38 92 PHE A C 1
ATOM 752 O O . PHE A 1 92 ? 14.998 -4.012 -4.324 1.00 86.38 92 PHE A O 1
ATOM 759 N N . GLN A 1 93 ? 15.182 -1.840 -4.859 1.00 89.06 93 GLN A N 1
ATOM 760 C CA . GLN A 1 93 ? 15.176 -1.406 -3.470 1.00 89.06 93 GLN A CA 1
ATOM 761 C C . GLN A 1 93 ? 13.758 -1.496 -2.896 1.00 89.06 93 GLN A C 1
ATOM 763 O O . GLN A 1 93 ? 12.752 -1.457 -3.608 1.00 89.06 93 GLN A O 1
ATOM 768 N N . ASN A 1 94 ? 13.672 -1.635 -1.574 1.00 91.62 94 ASN A N 1
ATOM 769 C CA . ASN A 1 94 ? 12.387 -1.727 -0.893 1.00 91.62 94 ASN A CA 1
ATOM 770 C C . ASN A 1 94 ? 11.555 -0.459 -1.137 1.00 91.62 94 ASN A C 1
ATOM 772 O O . ASN A 1 94 ? 12.112 0.619 -1.036 1.00 91.62 94 ASN A O 1
ATOM 776 N N . PHE A 1 95 ? 10.266 -0.584 -1.457 1.00 92.75 95 PHE A N 1
ATOM 777 C CA . PHE A 1 95 ? 9.315 0.486 -1.816 1.00 92.75 95 PHE A CA 1
ATOM 778 C C . PHE A 1 95 ? 9.647 1.337 -3.052 1.00 92.75 95 PHE A C 1
ATOM 780 O O . PHE A 1 95 ? 8.816 2.149 -3.450 1.00 92.75 95 PHE A O 1
ATOM 787 N N . GLU A 1 96 ? 10.796 1.147 -3.707 1.00 89.81 96 GLU A N 1
ATOM 788 C CA . GLU A 1 96 ? 11.195 1.920 -4.896 1.00 89.81 96 GLU A CA 1
ATOM 789 C C . GLU A 1 96 ? 10.150 1.838 -6.013 1.00 89.81 96 GLU A C 1
ATOM 791 O O . GLU A 1 96 ? 9.913 2.797 -6.752 1.00 89.81 96 GLU A O 1
ATOM 796 N N . THR A 1 97 ? 9.526 0.672 -6.125 1.00 90.75 97 THR A N 1
ATOM 797 C CA . THR A 1 97 ? 8.571 0.327 -7.171 1.00 90.75 97 THR A CA 1
ATOM 798 C C . THR A 1 97 ? 7.117 0.456 -6.733 1.00 90.75 97 THR A C 1
ATOM 800 O O . THR A 1 97 ? 6.231 0.241 -7.554 1.00 90.75 97 THR A O 1
ATOM 803 N N . LEU A 1 98 ? 6.841 0.842 -5.483 1.00 93.19 98 LEU A N 1
ATOM 804 C CA . LEU A 1 98 ? 5.475 1.126 -5.046 1.00 93.19 98 LEU A CA 1
ATOM 805 C C . LEU A 1 98 ? 4.962 2.370 -5.782 1.00 93.19 98 LEU A C 1
ATOM 807 O O . LEU A 1 98 ? 5.650 3.390 -5.835 1.00 93.19 98 LEU A O 1
ATOM 811 N N . SER A 1 99 ? 3.761 2.281 -6.350 1.00 91.81 99 SER A N 1
ATOM 812 C CA . SER A 1 99 ? 3.088 3.409 -7.000 1.00 91.81 99 SER A CA 1
ATOM 813 C C . SER A 1 99 ? 1.989 3.952 -6.095 1.00 91.81 99 SER A C 1
ATOM 815 O O . SER A 1 99 ? 2.045 5.105 -5.666 1.00 91.81 99 SER A O 1
ATOM 817 N N . MET A 1 100 ? 1.029 3.104 -5.736 1.00 94.06 100 MET A N 1
ATOM 818 C CA . MET A 1 100 ? -0.098 3.500 -4.902 1.00 94.06 100 MET A CA 1
ATOM 819 C C . MET A 1 100 ? -0.696 2.305 -4.166 1.00 94.06 100 MET A C 1
ATOM 821 O O . MET A 1 100 ? -0.483 1.144 -4.526 1.00 94.06 100 MET A O 1
ATOM 825 N N . VAL A 1 101 ? -1.474 2.604 -3.132 1.00 95.94 101 VAL A N 1
ATOM 826 C CA . VAL A 1 101 ? -2.291 1.629 -2.421 1.00 95.94 101 VAL A CA 1
ATOM 827 C C . VAL A 1 101 ? -3.732 2.108 -2.407 1.00 95.94 101 VAL A C 1
ATOM 829 O O . VAL A 1 101 ? -4.024 3.201 -1.925 1.00 95.94 101 VAL A O 1
ATOM 832 N N . LEU A 1 102 ? -4.625 1.284 -2.944 1.00 95.31 102 LEU A N 1
ATOM 833 C CA . LEU A 1 102 ? -6.062 1.533 -2.945 1.00 95.31 102 LEU A CA 1
ATOM 834 C C . LEU A 1 102 ? -6.694 0.801 -1.769 1.00 95.31 102 LEU A C 1
ATOM 836 O O . LEU A 1 102 ? -6.348 -0.355 -1.506 1.00 95.31 102 LEU A O 1
ATOM 840 N N . VAL A 1 103 ? -7.615 1.464 -1.081 1.00 95.44 103 VAL A N 1
ATOM 841 C CA . VAL A 1 103 ? -8.317 0.908 0.074 1.00 95.44 103 VAL A CA 1
ATOM 842 C C . VAL A 1 103 ? -9.822 1.049 -0.115 1.00 95.44 103 VAL A C 1
ATOM 844 O O . VAL A 1 103 ? -10.312 2.124 -0.453 1.00 95.44 103 VAL A O 1
ATOM 847 N N . ASP A 1 104 ? -10.508 -0.058 0.136 1.00 94.88 104 ASP A N 1
ATOM 848 C CA . ASP A 1 104 ? -11.953 -0.195 0.303 1.00 94.88 104 ASP A CA 1
ATOM 849 C C . ASP A 1 104 ? -12.203 -0.569 1.769 1.00 94.88 104 ASP A C 1
ATOM 851 O O . ASP A 1 104 ? -11.662 -1.567 2.276 1.00 94.88 104 ASP A O 1
ATOM 855 N N . TYR A 1 105 ? -12.953 0.275 2.474 1.00 92.75 105 TYR A N 1
ATOM 856 C CA . TYR A 1 105 ? -13.222 0.124 3.894 1.00 92.75 105 TYR A CA 1
ATOM 857 C C . TYR A 1 105 ? -1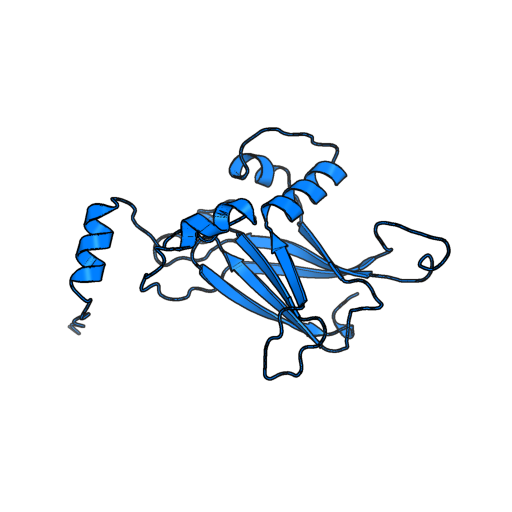4.372 -0.838 4.198 1.00 92.75 105 TYR A C 1
ATOM 859 O O . TYR A 1 105 ? -14.402 -1.346 5.322 1.00 92.75 105 TYR A O 1
ATOM 867 N N . ASP A 1 106 ? -15.277 -1.102 3.249 1.00 92.00 106 ASP A N 1
ATOM 868 C CA . ASP A 1 106 ? -16.486 -1.928 3.402 1.00 92.00 106 ASP A CA 1
ATOM 869 C C . ASP A 1 106 ? -16.629 -2.955 2.277 1.00 92.00 106 ASP A C 1
ATOM 871 O O . ASP A 1 106 ? -17.608 -2.998 1.530 1.00 92.00 106 ASP A O 1
ATOM 875 N N . PHE A 1 107 ? -15.630 -3.829 2.173 1.00 91.75 107 PHE A N 1
ATOM 876 C CA . PHE A 1 107 ? -15.589 -4.790 1.087 1.00 91.75 107 PHE A CA 1
ATOM 877 C C . PHE A 1 107 ? -16.653 -5.883 1.267 1.00 91.75 107 PHE A C 1
ATOM 879 O O . PHE A 1 107 ? -16.548 -6.767 2.130 1.00 91.75 107 PHE A O 1
ATOM 886 N N . ASP A 1 108 ? -17.642 -5.882 0.373 1.00 88.31 108 ASP A N 1
ATOM 887 C CA . ASP A 1 108 ? -18.782 -6.808 0.368 1.00 88.31 108 ASP A CA 1
ATOM 888 C C . ASP A 1 108 ? -18.422 -8.247 -0.067 1.00 88.31 108 ASP A C 1
ATOM 890 O O . ASP A 1 108 ? -19.255 -9.162 -0.024 1.00 88.31 108 ASP A O 1
ATOM 894 N N . GLY A 1 109 ? -17.171 -8.470 -0.485 1.00 88.00 109 GLY A N 1
ATOM 895 C CA . GLY A 1 109 ? -16.681 -9.751 -0.987 1.00 88.00 109 GLY A CA 1
ATOM 896 C C . GLY A 1 109 ? -16.851 -9.950 -2.494 1.00 88.00 109 GLY A C 1
ATOM 897 O O . GLY A 1 109 ? -16.471 -11.009 -3.000 1.00 88.00 109 GLY A O 1
ATOM 898 N N . LYS A 1 110 ? -17.432 -8.984 -3.211 1.00 88.56 110 LYS A N 1
ATOM 899 C CA . LYS A 1 110 ? -17.793 -9.096 -4.630 1.00 88.56 110 LYS A CA 1
ATOM 900 C C . LYS A 1 110 ? -17.219 -7.962 -5.464 1.00 88.56 110 LYS A C 1
ATOM 902 O O . LYS A 1 110 ? -16.568 -8.239 -6.470 1.00 88.56 110 LYS A O 1
ATOM 907 N N . VAL A 1 111 ? -17.492 -6.718 -5.083 1.00 88.50 111 VAL A N 1
ATOM 908 C CA . VAL A 1 111 ? -17.120 -5.522 -5.840 1.00 88.50 111 VAL A CA 1
ATOM 909 C C . VAL A 1 111 ? -16.173 -4.701 -4.987 1.00 88.50 111 VAL A C 1
ATOM 911 O O . VAL A 1 111 ? -16.414 -4.502 -3.807 1.00 88.50 111 VAL A O 1
ATOM 914 N N . PHE A 1 112 ? -15.073 -4.272 -5.594 1.00 90.38 112 PHE A N 1
ATOM 915 C CA . PHE A 1 112 ? -14.161 -3.330 -4.965 1.00 90.38 112 PHE A CA 1
ATOM 916 C C . PHE A 1 112 ? -14.710 -1.918 -5.166 1.00 90.38 112 PHE A C 1
ATOM 918 O O . PHE A 1 112 ? -14.807 -1.480 -6.319 1.00 90.38 112 PHE A O 1
ATOM 925 N N . ASP A 1 113 ? -15.067 -1.241 -4.075 1.00 90.62 113 ASP A N 1
ATOM 926 C CA . ASP A 1 113 ? -15.461 0.168 -4.079 1.00 90.62 113 ASP A CA 1
ATOM 927 C C . ASP A 1 113 ? -14.338 1.017 -3.474 1.00 90.62 113 ASP A C 1
ATOM 929 O O . ASP A 1 113 ? -13.893 0.809 -2.349 1.00 90.62 113 ASP A O 1
ATOM 933 N N . MET A 1 114 ? -13.790 1.937 -4.262 1.00 92.44 114 MET A N 1
ATOM 934 C CA . MET A 1 114 ? -12.577 2.649 -3.873 1.00 92.44 114 MET A CA 1
ATOM 935 C C . MET A 1 114 ? -12.914 3.834 -2.963 1.00 92.44 114 MET A C 1
ATOM 937 O O . MET A 1 114 ? -13.326 4.887 -3.447 1.00 92.44 114 MET A O 1
ATOM 941 N N . ASP A 1 115 ? -12.626 3.704 -1.669 1.00 92.62 115 ASP A N 1
ATOM 942 C CA . ASP A 1 115 ? -12.799 4.790 -0.698 1.00 92.62 115 ASP A CA 1
ATOM 943 C C . ASP A 1 115 ? -11.614 5.757 -0.666 1.00 92.62 115 ASP A C 1
ATOM 945 O O . ASP A 1 115 ? -11.783 6.974 -0.538 1.00 92.62 115 ASP A O 1
ATOM 949 N N . GLN A 1 116 ? -10.388 5.222 -0.713 1.00 92.94 116 GLN A N 1
ATOM 950 C CA . GLN A 1 116 ? -9.187 6.034 -0.543 1.00 92.94 116 GLN A CA 1
ATOM 951 C C . GLN A 1 116 ? -7.991 5.531 -1.350 1.00 92.94 116 GLN A C 1
ATOM 953 O O . GLN A 1 116 ? -7.737 4.333 -1.471 1.00 92.94 116 GLN A O 1
ATOM 958 N N . VAL A 1 117 ? -7.218 6.496 -1.849 1.00 94.12 117 VAL A N 1
ATOM 959 C CA . VAL A 1 117 ? -5.940 6.287 -2.531 1.00 94.12 117 VAL A CA 1
ATOM 960 C C . VAL A 1 117 ? -4.817 6.803 -1.641 1.00 94.12 117 VAL A C 1
ATOM 962 O O . VAL A 1 117 ? -4.883 7.920 -1.128 1.00 94.12 117 VAL A O 1
ATOM 965 N N . PHE A 1 118 ? -3.779 5.992 -1.470 1.00 94.25 118 PHE A N 1
ATOM 966 C CA . PHE A 1 118 ? -2.540 6.370 -0.803 1.00 94.25 118 PHE A CA 1
ATOM 967 C C . PHE A 1 118 ? -1.391 6.302 -1.804 1.00 94.25 118 PHE A C 1
ATOM 969 O O . PHE A 1 118 ? -0.965 5.215 -2.198 1.00 94.25 118 PHE A O 1
ATOM 976 N N . TRP A 1 119 ? -0.885 7.460 -2.216 1.00 93.44 119 TRP A N 1
ATOM 977 C CA . TRP A 1 119 ? 0.257 7.559 -3.121 1.00 93.44 119 TRP A CA 1
ATOM 978 C C . TRP A 1 119 ? 1.556 7.180 -2.413 1.00 93.44 119 TRP A C 1
ATOM 980 O O . TRP A 1 119 ? 1.766 7.525 -1.246 1.00 93.44 119 TRP A O 1
ATOM 990 N N . ALA A 1 120 ? 2.456 6.490 -3.116 1.00 92.06 120 ALA A N 1
ATOM 991 C CA . ALA A 1 120 ? 3.739 6.086 -2.549 1.00 92.06 120 ALA A CA 1
ATOM 992 C C . ALA A 1 120 ? 4.547 7.291 -2.052 1.00 92.06 120 ALA A C 1
ATOM 994 O O . ALA A 1 120 ? 5.124 7.237 -0.964 1.00 92.06 120 ALA A O 1
ATOM 995 N N . GLU A 1 121 ? 4.553 8.391 -2.811 1.00 90.31 121 GLU A N 1
ATOM 996 C CA . GLU A 1 121 ? 5.279 9.599 -2.428 1.00 90.31 121 GLU A CA 1
ATOM 997 C C . GLU A 1 121 ? 4.770 10.198 -1.111 1.00 90.31 121 GLU A C 1
ATOM 999 O O . GLU A 1 121 ? 5.578 10.564 -0.249 1.00 90.31 121 GLU A O 1
ATOM 1004 N N . ASP A 1 122 ? 3.454 10.249 -0.911 1.00 92.00 122 ASP A N 1
ATOM 1005 C CA . ASP A 1 122 ? 2.862 10.757 0.326 1.00 92.00 122 ASP A CA 1
ATOM 1006 C C . ASP A 1 122 ? 3.239 9.876 1.519 1.00 92.00 122 ASP A C 1
ATOM 1008 O O . ASP A 1 122 ? 3.687 10.383 2.551 1.00 92.00 122 ASP A O 1
ATOM 1012 N N . LEU A 1 123 ? 3.145 8.551 1.361 1.00 91.94 123 LEU A N 1
ATOM 1013 C CA . LEU A 1 123 ? 3.512 7.586 2.401 1.00 91.94 123 LEU A CA 1
ATOM 1014 C C . LEU A 1 123 ? 4.988 7.714 2.804 1.00 91.94 123 LEU A C 1
ATOM 1016 O O . LEU A 1 123 ? 5.309 7.762 3.994 1.00 91.94 123 LEU A O 1
ATOM 1020 N N . ILE A 1 124 ? 5.883 7.826 1.820 1.00 91.38 124 ILE A N 1
ATOM 1021 C CA . ILE A 1 124 ? 7.322 8.033 2.038 1.00 91.38 124 ILE A CA 1
ATOM 1022 C C . ILE A 1 124 ? 7.561 9.370 2.746 1.00 91.38 124 ILE A C 1
ATOM 1024 O O . ILE A 1 124 ? 8.343 9.456 3.692 1.00 91.38 124 ILE A O 1
ATOM 1028 N N . THR A 1 125 ? 6.865 10.429 2.332 1.00 89.88 125 THR A N 1
ATOM 1029 C CA . THR A 1 125 ? 6.978 11.754 2.954 1.00 89.88 125 THR A CA 1
ATOM 1030 C C . THR A 1 125 ? 6.569 11.730 4.426 1.00 89.88 125 THR A C 1
ATOM 1032 O O . THR A 1 125 ? 7.241 12.348 5.256 1.00 89.88 125 THR A O 1
ATOM 1035 N N . VAL A 1 126 ? 5.484 11.030 4.765 1.00 90.25 126 VAL A N 1
ATOM 1036 C CA . VAL A 1 126 ? 5.006 10.889 6.149 1.00 90.25 126 VAL A CA 1
ATOM 1037 C C . VAL A 1 126 ? 6.030 10.145 7.011 1.00 90.25 126 VAL A C 1
ATOM 1039 O O . VAL A 1 126 ? 6.368 10.623 8.096 1.00 90.25 126 VAL A O 1
ATOM 1042 N N . GLU A 1 127 ? 6.586 9.032 6.525 1.00 89.62 127 GLU A N 1
ATOM 1043 C CA . GLU A 1 127 ? 7.595 8.271 7.274 1.00 89.62 127 GLU A CA 1
ATOM 1044 C C . GLU A 1 127 ? 8.896 9.071 7.471 1.00 89.62 127 GLU A C 1
ATOM 1046 O O . GLU A 1 127 ? 9.448 9.116 8.573 1.00 89.62 127 GLU A O 1
ATOM 1051 N N . LEU A 1 128 ? 9.365 9.787 6.446 1.00 88.38 128 LEU A N 1
ATOM 1052 C CA . LEU A 1 128 ? 10.560 10.631 6.561 1.00 88.38 128 LEU A CA 1
ATOM 1053 C C . LEU A 1 128 ? 10.371 11.774 7.564 1.00 88.38 128 LEU A C 1
ATOM 1055 O O . LEU A 1 128 ? 11.253 12.029 8.391 1.00 88.38 128 LEU A O 1
ATOM 1059 N N . LYS A 1 129 ? 9.195 12.417 7.560 1.00 87.44 129 LYS A N 1
ATOM 1060 C CA . LYS A 1 129 ? 8.835 13.434 8.560 1.00 87.44 129 LYS A CA 1
ATOM 1061 C C . LYS A 1 129 ? 8.850 12.860 9.973 1.00 87.44 129 LYS A C 1
ATOM 1063 O O . LYS A 1 129 ? 9.368 13.510 10.878 1.00 87.44 129 LYS A O 1
ATOM 1068 N N . ARG A 1 130 ? 8.346 11.637 10.166 1.00 85.19 130 ARG A N 1
ATOM 1069 C CA . ARG A 1 130 ? 8.380 10.940 11.461 1.00 85.19 130 ARG A CA 1
ATOM 1070 C C . ARG A 1 130 ? 9.810 10.697 11.952 1.00 85.19 130 ARG A C 1
ATOM 1072 O O . ARG A 1 130 ? 10.061 10.809 13.150 1.00 85.19 130 ARG A O 1
ATOM 1079 N N . LYS A 1 131 ? 10.744 10.405 11.045 1.00 84.94 131 LYS A N 1
ATOM 1080 C CA . LYS A 1 131 ? 12.176 10.263 11.356 1.00 84.94 131 LYS A CA 1
ATOM 1081 C C . LYS A 1 131 ? 12.919 11.597 11.510 1.00 84.94 131 LYS A C 1
ATOM 1083 O O . LYS A 1 131 ? 14.090 11.595 11.878 1.00 84.94 131 LYS A O 1
ATOM 1088 N N . GLY A 1 132 ? 12.268 12.730 11.241 1.00 80.06 132 GLY A N 1
ATOM 1089 C CA . GLY A 1 132 ? 12.905 14.049 11.249 1.00 80.06 132 GLY A CA 1
ATOM 1090 C C . GLY A 1 132 ? 13.870 14.273 10.080 1.00 80.06 132 GLY A C 1
ATOM 1091 O O . GLY A 1 132 ? 14.689 15.189 10.132 1.00 80.06 132 GLY A O 1
ATOM 1092 N N . VAL A 1 133 ? 13.788 13.451 9.029 1.00 79.19 133 VAL A N 1
ATOM 1093 C CA . VAL A 1 133 ? 14.625 13.566 7.832 1.00 79.19 133 VAL A CA 1
ATOM 1094 C C . VAL A 1 133 ? 13.885 14.425 6.814 1.00 79.19 133 VAL A C 1
ATOM 1096 O O . VAL A 1 133 ? 12.873 14.019 6.248 1.00 79.19 133 VAL A O 1
ATOM 1099 N N . SER A 1 134 ? 14.390 15.632 6.571 1.00 68.00 134 SER A N 1
ATOM 1100 C CA . SER A 1 134 ? 13.912 16.486 5.484 1.00 68.00 134 SER A CA 1
ATOM 1101 C C . SER A 1 134 ? 14.901 16.393 4.331 1.00 68.00 134 SER A C 1
ATOM 1103 O O . SER A 1 134 ? 15.970 16.997 4.381 1.00 68.00 134 SER A O 1
ATOM 1105 N N . SER A 1 135 ? 14.555 15.621 3.303 1.00 67.12 135 SER A N 1
ATOM 1106 C CA . SER A 1 135 ? 15.375 15.466 2.102 1.00 67.12 135 SER A CA 1
ATOM 1107 C C . SER A 1 135 ? 14.630 15.997 0.881 1.00 67.12 135 SER A C 1
ATOM 1109 O O . SER A 1 135 ? 13.499 15.594 0.622 1.00 67.12 135 SER A O 1
ATOM 1111 N N . ASN A 1 136 ? 15.290 16.875 0.123 1.00 68.12 136 ASN A N 1
ATOM 1112 C CA . ASN A 1 136 ? 14.834 17.340 -1.193 1.00 68.12 136 ASN A CA 1
ATOM 1113 C C . ASN A 1 136 ? 15.338 16.426 -2.329 1.00 68.12 136 ASN A C 1
ATOM 1115 O O . ASN A 1 136 ? 15.298 16.812 -3.496 1.00 68.12 136 ASN A O 1
ATOM 1119 N N . ALA A 1 137 ? 15.891 15.255 -1.993 1.00 73.12 137 ALA A N 1
ATOM 1120 C CA . ALA A 1 137 ? 16.377 14.292 -2.971 1.00 73.12 137 ALA A CA 1
ATOM 1121 C C . ALA A 1 137 ? 15.227 13.692 -3.796 1.00 73.12 137 ALA A C 1
ATOM 1123 O O . ALA A 1 137 ? 14.051 13.802 -3.440 1.00 73.12 137 ALA A O 1
ATOM 1124 N N . ARG A 1 138 ? 15.569 13.032 -4.907 1.00 74.94 138 ARG A N 1
ATOM 1125 C CA . ARG A 1 138 ? 14.579 12.308 -5.716 1.00 74.94 138 ARG A CA 1
ATOM 1126 C C . ARG A 1 138 ? 13.945 11.174 -4.912 1.00 74.94 138 ARG A C 1
ATOM 1128 O O . ARG A 1 138 ? 14.547 10.660 -3.966 1.00 74.94 138 ARG A O 1
ATOM 1135 N N . LEU A 1 139 ? 12.733 10.778 -5.305 1.00 71.94 139 LEU A N 1
ATOM 1136 C CA . LEU A 1 139 ? 11.963 9.737 -4.626 1.00 71.94 139 LEU A CA 1
ATOM 1137 C C . LEU A 1 139 ? 12.787 8.455 -4.442 1.00 71.94 139 LEU A C 1
ATOM 1139 O O . LEU A 1 139 ? 12.795 7.911 -3.345 1.00 71.94 139 LEU A O 1
ATOM 1143 N N . GLU A 1 140 ? 13.550 8.026 -5.455 1.00 76.50 140 GLU A N 1
ATOM 1144 C CA . GLU A 1 140 ? 14.341 6.787 -5.390 1.00 76.50 140 GLU A CA 1
ATOM 1145 C C . GLU A 1 140 ? 15.418 6.804 -4.295 1.00 76.50 140 GLU A C 1
ATOM 1147 O O . GLU A 1 140 ? 15.755 5.767 -3.729 1.00 76.50 140 GLU A O 1
ATOM 1152 N N . GLU A 1 141 ? 15.965 7.976 -3.969 1.00 79.44 141 GLU A N 1
ATOM 1153 C CA . GLU A 1 141 ? 16.957 8.111 -2.900 1.00 79.44 141 GLU A CA 1
ATOM 1154 C C . GLU A 1 141 ? 16.289 8.195 -1.529 1.00 79.44 141 GLU A C 1
ATOM 1156 O O . GLU A 1 141 ? 16.751 7.568 -0.578 1.00 79.44 141 GLU A O 1
ATOM 1161 N N . ARG A 1 142 ? 15.164 8.915 -1.449 1.00 82.62 142 ARG A N 1
ATOM 1162 C CA . ARG A 1 142 ? 14.355 9.101 -0.235 1.00 82.62 142 ARG A CA 1
ATOM 1163 C C . ARG A 1 142 ? 13.847 7.785 0.349 1.00 82.62 142 ARG A C 1
ATOM 1165 O O . ARG A 1 142 ? 13.692 7.659 1.562 1.00 82.62 142 ARG A O 1
ATOM 1172 N N . VAL A 1 143 ? 13.594 6.802 -0.509 1.00 84.62 143 VAL A N 1
ATOM 1173 C CA . VAL A 1 143 ? 13.052 5.511 -0.089 1.00 84.62 143 VAL A CA 1
ATOM 1174 C C . VAL A 1 143 ? 14.038 4.722 0.790 1.00 84.62 143 VAL A C 1
ATOM 1176 O O . VAL A 1 143 ? 13.608 3.986 1.675 1.00 84.62 143 VAL A O 1
ATOM 1179 N N . LYS A 1 144 ? 15.354 4.913 0.622 1.00 84.31 144 LYS A N 1
ATOM 1180 C CA . LYS A 1 144 ? 16.394 4.180 1.376 1.00 84.31 144 LYS A CA 1
ATOM 1181 C C . LYS A 1 144 ? 16.316 4.380 2.885 1.00 84.31 144 LYS A C 1
ATOM 1183 O O . LYS A 1 144 ? 16.670 3.481 3.642 1.00 84.31 144 LYS A O 1
ATOM 1188 N N . ASP A 1 145 ? 15.852 5.550 3.308 1.00 84.00 145 ASP A N 1
ATOM 1189 C CA . ASP A 1 145 ? 15.755 5.911 4.720 1.00 84.00 145 ASP A CA 1
ATOM 1190 C C . ASP A 1 145 ? 14.446 5.415 5.366 1.00 84.00 145 ASP A C 1
ATOM 1192 O O . ASP A 1 145 ? 14.272 5.511 6.588 1.00 84.00 145 ASP A O 1
ATOM 1196 N N . CYS A 1 146 ? 13.519 4.862 4.576 1.00 86.44 146 CYS A N 1
ATOM 1197 C CA . CYS A 1 146 ? 12.235 4.354 5.051 1.00 86.44 146 CYS A CA 1
ATOM 1198 C C . CYS A 1 146 ? 12.373 2.924 5.597 1.00 86.44 146 CYS A C 1
ATOM 1200 O O . CYS A 1 146 ? 12.828 2.018 4.903 1.00 86.44 146 CYS A O 1
ATOM 1202 N N . GLU A 1 147 ? 11.940 2.704 6.841 1.00 88.50 147 GLU A N 1
ATOM 1203 C CA . GLU A 1 147 ? 11.902 1.359 7.444 1.00 88.50 147 GLU A CA 1
ATOM 1204 C C . GLU A 1 147 ? 10.602 0.621 7.121 1.00 88.50 147 GLU A C 1
ATOM 1206 O O . GLU A 1 147 ? 10.609 -0.561 6.778 1.00 88.50 147 GLU A O 1
ATOM 1211 N N . HIS A 1 148 ? 9.481 1.328 7.222 1.00 92.81 148 HIS A N 1
ATOM 1212 C CA . HIS A 1 148 ? 8.152 0.832 6.897 1.00 92.81 148 HIS A CA 1
ATOM 1213 C C . HIS A 1 148 ? 7.288 1.984 6.393 1.00 92.81 148 HIS A C 1
ATOM 1215 O O . HIS A 1 148 ? 7.565 3.146 6.674 1.00 92.81 148 HIS A O 1
ATOM 1221 N N . LEU A 1 149 ? 6.199 1.660 5.705 1.00 93.88 149 LEU A N 1
ATOM 1222 C CA . LEU A 1 149 ? 5.155 2.623 5.357 1.00 93.88 149 LEU A CA 1
ATOM 1223 C C . LEU A 1 149 ? 3.887 2.298 6.147 1.00 93.88 149 LEU A C 1
ATOM 1225 O O . LEU A 1 149 ? 3.538 1.128 6.302 1.00 93.88 149 LEU A O 1
ATOM 1229 N N . GLU A 1 150 ? 3.208 3.316 6.673 1.00 93.94 150 GLU A N 1
ATOM 1230 C CA . GLU A 1 150 ? 1.977 3.145 7.452 1.00 93.94 150 GLU A CA 1
ATOM 1231 C C . GLU A 1 150 ? 0.778 3.699 6.687 1.00 93.94 150 GLU A C 1
ATOM 1233 O O . GLU A 1 150 ? 0.715 4.890 6.392 1.00 93.94 150 GLU A O 1
ATOM 1238 N N . ILE A 1 151 ? -0.205 2.840 6.435 1.00 93.12 151 ILE A N 1
ATOM 1239 C CA . ILE A 1 151 ? -1.534 3.247 5.981 1.00 93.12 151 ILE A CA 1
ATOM 1240 C C . ILE A 1 151 ? -2.452 3.201 7.190 1.00 93.12 151 ILE A C 1
ATOM 1242 O O . ILE A 1 151 ? -2.596 2.155 7.829 1.00 93.12 151 ILE A O 1
ATOM 1246 N N . ARG A 1 152 ? -3.037 4.349 7.526 1.00 91.12 152 ARG A N 1
ATOM 1247 C CA . ARG A 1 152 ? -3.883 4.514 8.708 1.00 91.12 152 ARG A CA 1
ATOM 1248 C C . ARG A 1 152 ? -5.341 4.567 8.299 1.00 91.12 152 ARG A C 1
ATOM 1250 O O . ARG A 1 152 ? -5.734 5.425 7.515 1.00 91.12 152 ARG A O 1
ATOM 1257 N N . ILE A 1 153 ? -6.122 3.666 8.875 1.00 90.75 153 ILE A N 1
ATOM 1258 C CA . ILE A 1 153 ? -7.561 3.577 8.693 1.00 90.75 153 ILE A CA 1
ATOM 1259 C C . ILE A 1 153 ? -8.221 3.963 10.022 1.00 90.75 153 ILE A C 1
ATOM 1261 O O . ILE A 1 153 ? -8.063 3.237 11.013 1.00 90.75 153 ILE A O 1
ATOM 1265 N N . PRO A 1 154 ? -8.944 5.093 10.068 1.00 89.12 154 PRO A N 1
ATOM 1266 C CA . PRO A 1 154 ? -9.686 5.507 11.252 1.00 89.12 154 PRO A CA 1
ATOM 1267 C C . PRO A 1 154 ? -10.677 4.434 11.725 1.00 89.12 154 PRO A C 1
ATOM 1269 O O . PRO A 1 154 ? -11.307 3.746 10.917 1.00 89.12 154 PRO A O 1
ATOM 1272 N N . GLU A 1 155 ? -10.821 4.274 13.043 1.00 87.25 155 GLU A N 1
ATOM 1273 C CA . GLU A 1 155 ? -11.686 3.236 13.632 1.00 87.25 155 GLU A CA 1
ATOM 1274 C C . GLU A 1 155 ? -13.164 3.369 13.231 1.00 87.25 155 GLU A C 1
ATOM 1276 O O . GLU A 1 155 ? -13.861 2.361 13.139 1.00 87.25 155 GLU A O 1
ATOM 1281 N N . ASP A 1 156 ? -13.628 4.593 12.979 1.00 86.19 156 ASP A N 1
ATOM 1282 C CA . ASP A 1 156 ? -14.989 4.920 12.546 1.00 86.19 156 ASP A CA 1
ATOM 1283 C C . ASP A 1 156 ? -15.285 4.510 11.099 1.00 86.19 156 ASP A C 1
ATOM 1285 O O . ASP A 1 156 ? -16.446 4.280 10.766 1.00 86.19 156 ASP A O 1
ATOM 1289 N N . ARG A 1 157 ? -14.252 4.398 10.256 1.00 86.88 157 ARG A N 1
ATOM 1290 C CA . ARG A 1 157 ? -14.391 4.002 8.847 1.00 86.88 157 ARG A CA 1
ATOM 1291 C C . ARG A 1 157 ? -14.165 2.518 8.620 1.00 86.88 157 ARG A C 1
ATOM 1293 O O . ARG A 1 157 ? -14.778 1.944 7.733 1.00 86.88 157 ARG A O 1
ATOM 1300 N N . ALA A 1 158 ? -13.301 1.888 9.412 1.00 86.44 158 ALA A N 1
ATOM 1301 C CA . ALA A 1 158 ? -13.015 0.469 9.256 1.00 86.44 158 ALA A CA 1
ATOM 1302 C C . ALA A 1 158 ? -14.275 -0.381 9.486 1.00 86.44 158 ALA A C 1
ATOM 1304 O O . ALA A 1 158 ? -14.888 -0.314 10.557 1.00 86.44 158 ALA A O 1
ATOM 1305 N N . THR A 1 159 ? -14.602 -1.270 8.548 1.00 89.75 159 THR A N 1
ATOM 1306 C CA . THR A 1 159 ? -15.622 -2.318 8.729 1.00 89.75 159 THR A CA 1
ATOM 1307 C C . THR A 1 159 ? -14.976 -3.691 8.945 1.00 89.75 159 THR A C 1
ATOM 1309 O O . THR A 1 159 ? -13.762 -3.795 9.107 1.00 89.75 159 THR A O 1
ATOM 1312 N N . ASP A 1 160 ? -15.776 -4.755 9.041 1.00 89.19 160 ASP A N 1
ATOM 1313 C CA . ASP A 1 160 ? -15.282 -6.100 9.353 1.00 89.19 160 ASP A CA 1
ATOM 1314 C C . ASP A 1 160 ? -14.362 -6.687 8.278 1.00 89.19 160 ASP A C 1
ATOM 1316 O O . ASP A 1 160 ? -13.427 -7.414 8.635 1.00 89.19 160 ASP A O 1
ATOM 1320 N N . ASN A 1 161 ? -14.600 -6.366 7.002 1.00 92.12 161 ASN A N 1
ATOM 1321 C CA . ASN A 1 161 ? -13.763 -6.761 5.874 1.00 92.12 161 ASN A CA 1
ATOM 1322 C C . ASN A 1 161 ? -13.332 -5.509 5.111 1.00 92.12 161 ASN A C 1
ATOM 1324 O O . ASN A 1 161 ? -14.159 -4.732 4.657 1.00 92.12 161 ASN A O 1
ATOM 1328 N N . MET A 1 162 ? -12.031 -5.355 4.931 1.00 93.56 162 MET A N 1
ATOM 1329 C CA . MET A 1 162 ? -11.436 -4.285 4.143 1.00 93.56 162 MET A CA 1
ATOM 1330 C C . MET A 1 162 ? -10.645 -4.920 3.009 1.00 93.56 162 MET A C 1
ATOM 1332 O O . MET A 1 162 ? -10.019 -5.970 3.195 1.00 93.56 162 MET A O 1
ATOM 1336 N N . MET A 1 163 ? -10.646 -4.296 1.839 1.00 94.31 163 MET A N 1
ATOM 1337 C CA . MET A 1 163 ? -9.833 -4.741 0.715 1.00 94.31 163 MET A CA 1
ATOM 1338 C C . MET A 1 163 ? -8.762 -3.707 0.410 1.00 94.31 163 MET A C 1
ATOM 1340 O O . MET A 1 163 ? -9.014 -2.510 0.348 1.00 94.31 163 MET A O 1
ATOM 1344 N N . VAL A 1 164 ? -7.539 -4.194 0.229 1.00 95.31 164 VAL A N 1
ATOM 1345 C CA . VAL A 1 164 ? -6.373 -3.367 -0.053 1.00 95.31 164 VAL A CA 1
ATOM 1346 C C . VAL A 1 164 ? -5.697 -3.888 -1.303 1.00 95.31 164 VAL A C 1
ATOM 1348 O O . VAL A 1 164 ? -5.407 -5.084 -1.419 1.00 95.31 164 VAL A O 1
ATOM 1351 N N . ILE A 1 165 ? -5.449 -2.989 -2.246 1.00 94.94 165 ILE A N 1
ATOM 1352 C CA . ILE A 1 165 ? -4.783 -3.292 -3.507 1.00 94.94 165 ILE A CA 1
ATOM 1353 C C . ILE A 1 165 ? -3.485 -2.504 -3.546 1.00 94.94 165 ILE A C 1
ATOM 1355 O O . ILE A 1 165 ? -3.494 -1.278 -3.588 1.00 94.94 165 ILE A O 1
ATOM 1359 N N . PHE A 1 166 ? -2.365 -3.216 -3.528 1.00 94.81 166 PHE A N 1
ATOM 1360 C CA . PHE A 1 166 ? -1.052 -2.613 -3.708 1.00 94.81 166 PHE A CA 1
ATOM 1361 C C . PHE A 1 166 ? -0.706 -2.631 -5.191 1.00 94.81 166 PHE A C 1
ATOM 1363 O O . PHE A 1 166 ? -0.733 -3.703 -5.798 1.00 94.81 166 PHE A O 1
ATOM 1370 N N . ILE A 1 167 ? -0.379 -1.472 -5.751 1.00 92.06 167 ILE A N 1
ATOM 1371 C CA . ILE A 1 167 ? -0.082 -1.301 -7.172 1.00 92.06 167 ILE A CA 1
ATOM 1372 C C . ILE A 1 167 ? 1.363 -0.838 -7.315 1.00 92.06 167 ILE A C 1
ATOM 1374 O O . ILE A 1 167 ? 1.815 0.079 -6.618 1.00 92.06 167 ILE A O 1
ATOM 1378 N N . ASP A 1 168 ? 2.098 -1.490 -8.209 1.00 90.44 168 ASP A N 1
ATOM 1379 C CA . ASP A 1 168 ? 3.462 -1.105 -8.536 1.00 90.44 168 ASP A CA 1
ATOM 1380 C C . ASP A 1 168 ? 3.546 -0.126 -9.716 1.00 90.44 168 ASP A C 1
ATOM 1382 O O . ASP A 1 168 ? 2.581 0.119 -10.440 1.00 90.44 168 ASP A O 1
ATOM 1386 N N . LYS A 1 169 ? 4.739 0.433 -9.931 1.00 86.19 169 LYS A N 1
ATOM 1387 C CA . LYS A 1 169 ? 5.041 1.324 -11.057 1.00 86.19 169 LYS A CA 1
ATOM 1388 C C . LYS A 1 169 ? 4.862 0.664 -12.424 1.00 86.19 169 LYS A C 1
ATOM 1390 O O . LYS A 1 169 ? 4.867 1.386 -13.403 1.00 86.19 169 LYS A O 1
ATOM 1395 N N . TYR A 1 170 ? 4.720 -0.650 -12.538 1.00 82.25 170 TYR A N 1
ATOM 1396 C CA . TYR A 1 170 ? 4.566 -1.353 -13.815 1.00 82.25 170 TYR A CA 1
ATOM 1397 C C . TYR A 1 170 ? 3.107 -1.743 -14.100 1.00 82.25 170 TYR A C 1
ATOM 1399 O O . TYR A 1 170 ? 2.801 -2.231 -15.184 1.00 82.25 170 TYR A O 1
ATOM 1407 N N . GLY A 1 171 ? 2.191 -1.477 -13.164 1.00 78.75 171 GLY A N 1
ATOM 1408 C CA . GLY A 1 171 ? 0.772 -1.814 -13.282 1.00 78.75 171 GLY A CA 1
ATOM 1409 C C . GLY A 1 171 ? 0.415 -3.190 -12.734 1.00 78.75 171 GLY A C 1
ATOM 1410 O O . GLY A 1 171 ? -0.728 -3.619 -12.889 1.00 78.75 171 GLY A O 1
ATOM 1411 N N . ASN A 1 172 ? 1.347 -3.880 -12.075 1.00 85.75 172 ASN A N 1
ATOM 1412 C CA . ASN A 1 172 ? 1.024 -5.106 -11.368 1.00 85.75 172 ASN A CA 1
ATOM 1413 C C . ASN A 1 172 ? 0.336 -4.796 -10.044 1.00 85.75 172 ASN A C 1
ATOM 1415 O O . ASN A 1 172 ? 0.733 -3.901 -9.295 1.00 85.75 172 ASN A O 1
ATOM 1419 N N . GLU A 1 173 ? -0.668 -5.606 -9.727 1.00 90.50 173 GLU A N 1
ATOM 1420 C CA . GLU A 1 173 ? -1.470 -5.456 -8.524 1.00 90.50 173 GLU A CA 1
ATOM 1421 C C . GLU A 1 173 ? -1.360 -6.678 -7.610 1.00 90.50 173 GLU A C 1
ATOM 1423 O O . GLU A 1 173 ? -1.340 -7.830 -8.053 1.00 90.50 173 GLU A O 1
ATOM 1428 N N . LYS A 1 174 ? -1.352 -6.431 -6.300 1.00 92.69 174 LYS A N 1
ATOM 1429 C CA . LYS A 1 174 ? -1.574 -7.460 -5.286 1.00 92.69 174 LYS A CA 1
ATOM 1430 C C . LYS A 1 174 ? -2.762 -7.086 -4.420 1.00 92.69 174 LYS A C 1
ATOM 1432 O O . LYS A 1 174 ? -2.725 -6.108 -3.679 1.00 92.69 174 LYS A O 1
ATOM 1437 N N . LYS A 1 175 ? -3.795 -7.921 -4.487 1.00 93.88 175 LYS A N 1
ATOM 1438 C CA . LYS A 1 175 ? -5.038 -7.782 -3.725 1.00 93.88 175 LYS A CA 1
ATOM 1439 C C . LYS A 1 175 ? -4.937 -8.537 -2.407 1.00 93.88 175 LYS A C 1
ATOM 1441 O O . LYS A 1 175 ? -4.505 -9.689 -2.387 1.00 93.88 175 LYS A O 1
ATOM 1446 N N . GLN A 1 176 ? -5.354 -7.908 -1.31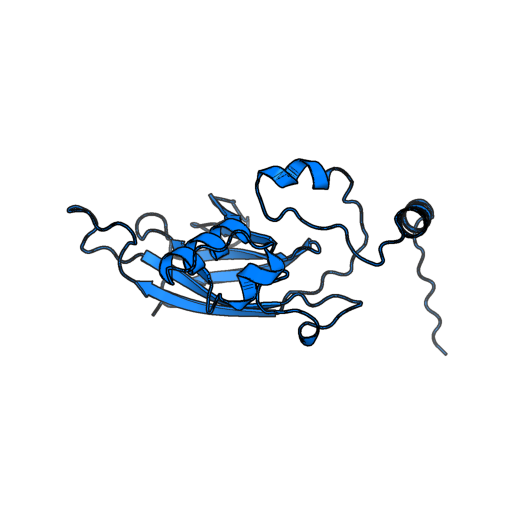6 1.00 93.38 176 GLN A N 1
ATOM 1447 C CA . GLN A 1 176 ? -5.444 -8.529 0.002 1.00 93.38 176 GLN A CA 1
ATOM 1448 C C . GLN A 1 176 ? -6.749 -8.120 0.675 1.00 93.38 176 GLN A C 1
ATOM 1450 O O . GLN A 1 176 ? -7.057 -6.938 0.776 1.00 93.38 176 GLN A O 1
ATOM 1455 N N . VAL A 1 177 ? -7.505 -9.109 1.146 1.00 93.75 177 VAL A N 1
ATOM 1456 C CA . VAL A 1 177 ? -8.677 -8.879 1.993 1.00 93.75 177 VAL A CA 1
ATOM 1457 C C . VAL A 1 177 ? -8.235 -9.055 3.437 1.00 93.75 177 VAL A C 1
ATOM 1459 O O . VAL A 1 177 ? -7.708 -10.108 3.798 1.00 93.75 177 VAL A O 1
ATOM 1462 N N . ILE A 1 178 ? -8.436 -8.024 4.246 1.00 93.06 178 ILE A N 1
ATOM 1463 C CA . ILE A 1 178 ? -7.990 -7.941 5.634 1.00 93.06 178 ILE A CA 1
ATOM 1464 C C . ILE A 1 178 ? -9.225 -7.798 6.512 1.00 93.06 178 ILE A C 1
ATOM 1466 O O . ILE A 1 178 ? -10.123 -7.012 6.217 1.00 93.06 178 ILE A O 1
ATOM 1470 N N . LYS A 1 179 ? -9.280 -8.543 7.611 1.00 92.00 179 LYS A N 1
ATOM 1471 C CA . LYS A 1 179 ? -10.384 -8.467 8.569 1.00 92.00 179 LYS A CA 1
ATOM 1472 C C . LYS A 1 179 ? -9.957 -7.701 9.808 1.00 92.00 179 LYS A C 1
ATOM 1474 O O . LYS A 1 179 ? -8.799 -7.774 10.209 1.00 92.00 179 LYS A O 1
ATOM 1479 N N . LYS A 1 180 ? -10.896 -7.060 10.511 1.00 88.94 180 LYS A N 1
ATOM 1480 C CA . LYS A 1 180 ? -10.600 -6.373 11.793 1.00 88.94 180 LYS A CA 1
ATOM 1481 C C . LYS A 1 180 ? -9.842 -7.236 12.798 1.00 88.94 180 LYS A C 1
ATOM 1483 O O . LYS A 1 180 ? -8.967 -6.746 13.501 1.00 88.94 180 LYS A O 1
ATOM 1488 N N . LYS A 1 181 ? -10.166 -8.529 12.846 1.00 88.88 181 LYS A N 1
ATOM 1489 C CA . LYS A 1 181 ? -9.524 -9.512 13.732 1.00 88.88 181 LYS A CA 1
ATOM 1490 C C . LYS A 1 181 ? -8.055 -9.802 13.400 1.00 88.88 181 LYS A C 1
ATOM 1492 O O . LYS A 1 181 ? -7.366 -10.384 14.230 1.00 88.88 181 LYS A O 1
ATOM 1497 N N . ASP A 1 182 ? -7.599 -9.449 12.199 1.00 89.31 182 ASP A N 1
ATOM 1498 C CA . ASP A 1 182 ? -6.219 -9.676 11.772 1.00 89.31 182 ASP A CA 1
ATOM 1499 C C . ASP A 1 182 ? -5.278 -8.607 12.355 1.00 89.31 182 ASP A C 1
ATOM 1501 O O . ASP A 1 182 ? -4.076 -8.849 12.476 1.00 89.31 182 ASP A O 1
ATOM 1505 N N . PHE A 1 183 ? -5.828 -7.463 12.788 1.00 89.38 183 PHE A N 1
ATOM 1506 C CA . PHE A 1 183 ? -5.090 -6.398 13.461 1.00 89.38 183 PHE A CA 1
ATOM 1507 C C . PHE A 1 183 ? -4.857 -6.734 14.934 1.00 89.38 183 PHE A C 1
ATOM 1509 O O . PHE A 1 183 ? -5.804 -6.972 15.689 1.00 89.38 183 PHE A O 1
ATOM 1516 N N . ARG A 1 184 ? -3.585 -6.727 15.337 1.00 84.00 184 ARG A N 1
ATOM 1517 C CA . ARG A 1 184 ? -3.141 -7.055 16.698 1.00 84.00 184 ARG A CA 1
ATOM 1518 C C . ARG A 1 184 ? -2.864 -5.824 17.555 1.00 84.00 184 ARG A C 1
ATOM 1520 O O . ARG A 1 184 ? -2.468 -4.769 17.005 1.00 84.00 184 ARG A O 1
#